Protein AF-0000000084901439 (afdb_homodimer)

Structure (mmCIF, N/CA/C/O backbone):
data_AF-0000000084901439-model_v1
#
loop_
_entity.id
_entity.type
_entity.pdbx_description
1 polymer 'BTB domain-containing protein'
#
loop_
_atom_site.group_PDB
_atom_site.id
_atom_site.type_symbol
_atom_site.label_atom_id
_atom_site.label_alt_id
_atom_site.label_comp_id
_atom_site.label_asym_id
_atom_site.label_entity_id
_atom_site.label_seq_id
_atom_site.pdbx_PDB_ins_code
_atom_site.Cartn_x
_atom_site.Cartn_y
_atom_site.Cartn_z
_atom_site.occupancy
_atom_site.B_iso_or_equiv
_atom_site.auth_seq_id
_atom_site.auth_comp_id
_atom_site.auth_asym_id
_atom_site.auth_atom_id
_atom_site.pdbx_PDB_model_num
ATOM 1 N N . MET A 1 1 ? -16.812 8.625 31.25 1 23.11 1 MET A N 1
ATOM 2 C CA . MET A 1 1 ? -17.344 9.562 30.266 1 23.11 1 MET A CA 1
ATOM 3 C C . MET A 1 1 ? -16.359 9.781 29.125 1 23.11 1 MET A C 1
ATOM 5 O O . MET A 1 1 ? -15.195 10.117 29.375 1 23.11 1 MET A O 1
ATOM 9 N N . ALA A 1 2 ? -16.328 9.102 28.078 1 37.38 2 ALA A N 1
ATOM 10 C CA . ALA A 1 2 ? -15.391 9.297 26.969 1 37.38 2 ALA A CA 1
ATOM 11 C C . ALA A 1 2 ? -15.227 10.781 26.641 1 37.38 2 ALA A C 1
ATOM 13 O O . ALA A 1 2 ? -16.172 11.43 26.188 1 37.38 2 ALA A O 1
ATOM 14 N N . ALA A 1 3 ? -14.617 11.469 27.344 1 33.91 3 ALA A N 1
ATOM 15 C CA . ALA A 1 3 ? -14.555 12.922 27.156 1 33.91 3 ALA A CA 1
ATOM 16 C C . ALA A 1 3 ? -14.297 13.281 25.703 1 33.91 3 ALA A C 1
ATOM 18 O O . ALA A 1 3 ? -13.227 12.977 25.156 1 33.91 3 ALA A O 1
ATOM 19 N N . ASN A 1 4 ? -15.109 13.227 24.688 1 41.84 4 ASN A N 1
ATOM 20 C CA . ASN A 1 4 ? -15.211 13.844 23.375 1 41.84 4 ASN A CA 1
ATOM 21 C C . ASN A 1 4 ? -14.547 15.219 23.344 1 41.84 4 ASN A C 1
ATOM 23 O O . ASN A 1 4 ? -15.133 16.203 23.781 1 41.84 4 ASN A O 1
ATOM 27 N N . ASN A 1 5 ? -13.438 15.438 23.797 1 46.38 5 ASN A N 1
ATOM 28 C CA . ASN A 1 5 ? -12.844 16.766 23.922 1 46.38 5 ASN A CA 1
ATOM 29 C C . ASN A 1 5 ? -13.125 17.609 22.688 1 46.38 5 ASN A C 1
ATOM 31 O O . ASN A 1 5 ? -12.828 17.203 21.562 1 46.38 5 ASN A O 1
ATOM 35 N N . LEU A 1 6 ? -14.188 18.391 22.641 1 56.47 6 LEU A N 1
ATOM 36 C CA . LEU A 1 6 ? -14.836 19.312 21.719 1 56.47 6 LEU A CA 1
ATOM 37 C C . LEU A 1 6 ? -13.805 19.953 20.797 1 56.47 6 LEU A C 1
ATOM 39 O O . LEU A 1 6 ? -14.156 20.453 19.719 1 56.47 6 LEU A O 1
ATOM 43 N N . ASN A 1 7 ? -12.555 19.766 21.047 1 80.75 7 ASN A N 1
ATOM 44 C CA . ASN A 1 7 ? -11.617 20.562 20.297 1 80.75 7 ASN A CA 1
ATOM 45 C C . ASN A 1 7 ? -10.766 19.719 19.359 1 80.75 7 ASN A C 1
ATOM 47 O O . ASN A 1 7 ? -9.664 20.109 18.969 1 80.75 7 ASN A O 1
ATOM 51 N N . GLU A 1 8 ? -11.336 18.422 19.203 1 91.31 8 GLU A N 1
ATOM 52 C CA . GLU A 1 8 ? -10.641 17.547 18.266 1 91.31 8 GLU A CA 1
ATOM 53 C C . GLU A 1 8 ? -11.625 16.859 17.312 1 91.31 8 GLU A C 1
ATOM 55 O O . GLU A 1 8 ? -12.734 16.5 17.719 1 91.31 8 GLU A O 1
ATOM 60 N N . LYS A 1 9 ? -11.328 16.766 16.031 1 94.62 9 LYS A N 1
ATOM 61 C CA . LYS A 1 9 ? -12.156 16.141 15.016 1 94.62 9 LYS A CA 1
ATOM 62 C C . LYS A 1 9 ? -11.336 15.211 14.133 1 94.62 9 LYS A C 1
ATOM 64 O O . LYS A 1 9 ? -10.227 15.547 13.727 1 94.62 9 LYS A O 1
ATOM 69 N N . GLU A 1 10 ? -11.906 14 13.883 1 95.44 10 GLU A N 1
ATOM 70 C CA . GLU A 1 10 ? -11.273 13.055 12.977 1 95.44 10 GLU A CA 1
ATOM 71 C C . GLU A 1 10 ? -11.836 13.18 11.562 1 95.44 10 GLU A C 1
ATOM 73 O O . GLU A 1 10 ? -13.055 13.25 11.383 1 95.44 10 GLU A O 1
ATOM 78 N N . TYR A 1 11 ? -10.945 13.273 10.641 1 95.19 11 TYR A N 1
ATOM 79 C CA . TYR A 1 11 ? -11.305 13.297 9.227 1 95.19 11 TYR A CA 1
ATOM 80 C C . TYR A 1 11 ? -10.828 12.039 8.516 1 95.19 11 TYR A C 1
ATOM 82 O O . TYR A 1 11 ? -9.812 11.445 8.906 1 95.19 11 TYR A O 1
ATOM 90 N N . ARG A 1 12 ? -11.633 11.672 7.504 1 94.06 12 ARG A N 1
ATOM 91 C CA . ARG A 1 12 ? -11.289 10.469 6.75 1 94.06 12 ARG A CA 1
ATOM 92 C C . ARG A 1 12 ? -11.414 10.703 5.25 1 94.06 12 ARG A C 1
ATOM 94 O O . ARG A 1 12 ? -12.328 11.406 4.801 1 94.06 12 ARG A O 1
ATOM 101 N N . SER A 1 13 ? -10.492 10.148 4.562 1 92.88 13 SER A N 1
ATOM 102 C CA . SER A 1 13 ? -10.602 10.062 3.111 1 92.88 13 SER A CA 1
ATOM 103 C C . SER A 1 13 ? -10.742 8.617 2.654 1 92.88 13 SER A C 1
ATOM 105 O O . SER A 1 13 ? -10.797 7.699 3.48 1 92.88 13 SER A O 1
ATOM 107 N N . ASP A 1 14 ? -11.008 8.43 1.358 1 88.75 14 ASP A N 1
ATOM 108 C CA . ASP A 1 14 ? -11.172 7.082 0.816 1 88.75 14 ASP A CA 1
ATOM 109 C C . ASP A 1 14 ? -10.086 6.766 -0.207 1 88.75 14 ASP A C 1
ATOM 111 O O . ASP A 1 14 ? -10.336 6.047 -1.177 1 88.75 14 ASP A O 1
ATOM 115 N N . HIS A 1 15 ? -8.938 7.254 0.06 1 90.44 15 HIS A N 1
ATOM 116 C CA . HIS A 1 15 ? -7.906 7.133 -0.967 1 90.44 15 HIS A CA 1
ATOM 117 C C . HIS A 1 15 ? -7.191 5.785 -0.879 1 90.44 15 HIS A C 1
ATOM 119 O O . HIS A 1 15 ? -6.316 5.488 -1.695 1 90.44 15 HIS A O 1
ATOM 125 N N . GLU A 1 16 ? -7.488 4.867 0.009 1 87.88 16 GLU A N 1
ATOM 126 C CA . GLU A 1 16 ? -6.746 3.637 0.261 1 87.88 16 GLU A CA 1
ATOM 127 C C . GLU A 1 16 ? -6.684 2.764 -0.989 1 87.88 16 GLU A C 1
ATOM 129 O O . GLU A 1 16 ? -5.613 2.277 -1.361 1 87.88 16 GLU A O 1
ATOM 134 N N . VAL A 1 17 ? -7.855 2.572 -1.545 1 84.94 17 VAL A N 1
ATOM 135 C CA . VAL A 1 17 ? -7.91 1.718 -2.727 1 84.94 17 VAL A CA 1
ATOM 136 C C . VAL A 1 17 ? -7.148 2.373 -3.875 1 84.94 17 VAL A C 1
ATOM 138 O O . VAL A 1 17 ? -6.344 1.724 -4.547 1 84.94 17 VAL A O 1
ATOM 141 N N . GLY A 1 18 ? -7.379 3.637 -4.023 1 92.38 18 GLY A N 1
ATOM 142 C CA . GLY A 1 18 ? -6.664 4.371 -5.055 1 92.38 18 GLY A CA 1
ATOM 143 C C . GLY A 1 18 ? -5.16 4.379 -4.844 1 92.38 18 GLY A C 1
ATOM 144 O O . GLY A 1 18 ? -4.395 4.328 -5.809 1 92.38 18 GLY A O 1
ATOM 145 N N . LEU A 1 19 ? -4.812 4.371 -3.607 1 95.44 19 LEU A N 1
ATOM 146 C CA . LEU A 1 19 ? -3.387 4.387 -3.291 1 95.44 19 LEU A CA 1
ATOM 147 C C . LEU A 1 19 ? -2.721 3.084 -3.725 1 95.44 19 LEU A C 1
ATOM 149 O O . LEU A 1 19 ? -1.649 3.104 -4.332 1 95.44 19 LEU A O 1
ATOM 153 N N . LEU A 1 20 ? -3.307 1.983 -3.479 1 94.75 20 LEU A N 1
ATOM 154 C CA . LEU A 1 20 ? -2.732 0.693 -3.842 1 94.75 20 LEU A CA 1
ATOM 155 C C . LEU A 1 20 ? -2.646 0.545 -5.359 1 94.75 20 LEU A C 1
ATOM 157 O O . LEU A 1 20 ? -1.695 -0.046 -5.875 1 94.75 20 LEU A O 1
ATOM 161 N N . ASP A 1 21 ? -3.654 1.062 -6.031 1 95.88 21 ASP A N 1
ATOM 162 C CA . ASP A 1 21 ? -3.611 1.081 -7.488 1 95.88 21 ASP A CA 1
ATOM 163 C C . ASP A 1 21 ? -2.4 1.867 -7.992 1 95.88 21 ASP A C 1
ATOM 165 O O . ASP A 1 21 ? -1.741 1.456 -8.945 1 95.88 21 ASP A O 1
ATOM 169 N N . ASN A 1 22 ? -2.238 2.938 -7.352 1 97.31 22 ASN A N 1
ATOM 170 C CA . ASN A 1 22 ? -1.099 3.76 -7.738 1 97.31 22 ASN A CA 1
ATOM 171 C C . ASN A 1 22 ? 0.225 3.059 -7.449 1 97.31 22 ASN A C 1
ATOM 173 O O . ASN A 1 22 ? 1.184 3.191 -8.211 1 97.31 22 ASN A O 1
ATOM 177 N N . VAL A 1 23 ? 0.29 2.334 -6.371 1 98 23 VAL A N 1
ATOM 178 C CA . VAL A 1 23 ? 1.499 1.577 -6.066 1 98 23 VAL A CA 1
ATOM 179 C C . VAL A 1 23 ? 1.728 0.515 -7.141 1 98 23 VAL A C 1
ATOM 181 O O . VAL A 1 23 ? 2.863 0.286 -7.562 1 98 23 VAL A O 1
ATOM 184 N N . ASN A 1 24 ? 0.688 -0.098 -7.535 1 97.88 24 ASN A N 1
ATOM 185 C CA . ASN A 1 24 ? 0.807 -1.077 -8.609 1 97.88 24 ASN A CA 1
ATOM 186 C C . ASN A 1 24 ? 1.312 -0.435 -9.898 1 97.88 24 ASN A C 1
ATOM 188 O O . ASN A 1 24 ? 2.084 -1.045 -10.641 1 97.88 24 ASN A O 1
ATOM 192 N N . SER A 1 25 ? 0.8 0.736 -10.18 1 97.94 25 SER A N 1
ATOM 193 C CA . SER A 1 25 ? 1.282 1.455 -11.352 1 97.94 25 SER A CA 1
ATOM 194 C C . SER A 1 25 ? 2.785 1.706 -11.273 1 97.94 25 SER A C 1
ATOM 196 O O . SER A 1 25 ? 3.498 1.567 -12.266 1 97.94 25 SER A O 1
ATOM 198 N N . LEU A 1 26 ? 3.217 2.068 -10.102 1 97.94 26 LEU A N 1
ATOM 199 C CA . LEU A 1 26 ? 4.652 2.24 -9.898 1 97.94 26 LEU A CA 1
ATOM 200 C C . LEU A 1 26 ? 5.398 0.941 -10.172 1 97.94 26 LEU A C 1
ATOM 202 O O . LEU A 1 26 ? 6.453 0.951 -10.82 1 97.94 26 LEU A O 1
ATOM 206 N N . ARG A 1 27 ? 4.867 -0.163 -9.703 1 97.94 27 ARG A N 1
ATOM 207 C CA . ARG A 1 27 ? 5.488 -1.465 -9.922 1 97.94 27 ARG A CA 1
ATOM 208 C C . ARG A 1 27 ? 5.602 -1.773 -11.414 1 97.94 27 ARG A C 1
ATOM 210 O O . ARG A 1 27 ? 6.656 -2.209 -11.883 1 97.94 27 ARG A O 1
ATOM 217 N N . GLU A 1 28 ? 4.523 -1.551 -12.102 1 97.25 28 GLU A N 1
ATOM 218 C CA . GLU A 1 28 ? 4.477 -1.842 -13.531 1 97.25 28 GLU A CA 1
ATOM 219 C C . GLU A 1 28 ? 5.492 -1.001 -14.297 1 97.25 28 GLU A C 1
ATOM 221 O O . GLU A 1 28 ? 6.02 -1.438 -15.32 1 97.25 28 GLU A O 1
ATOM 226 N N . GLU A 1 29 ? 5.75 0.168 -13.797 1 96.44 29 GLU A N 1
ATOM 227 C CA . GLU A 1 29 ? 6.73 1.057 -14.414 1 96.44 29 GLU A CA 1
ATOM 228 C C . GLU A 1 29 ? 8.117 0.849 -13.812 1 96.44 29 GLU A C 1
ATOM 230 O O . GLU A 1 29 ? 9.062 1.562 -14.156 1 96.44 29 GLU A O 1
ATOM 235 N N . ARG A 1 30 ? 8.266 -0.132 -12.906 1 96.12 30 ARG A N 1
ATOM 236 C CA . ARG A 1 30 ? 9.508 -0.483 -12.227 1 96.12 30 ARG A CA 1
ATOM 237 C C . ARG A 1 30 ? 10.07 0.714 -11.469 1 96.12 30 ARG A C 1
ATOM 239 O O . ARG A 1 30 ? 11.289 0.917 -11.445 1 96.12 30 ARG A O 1
ATOM 246 N N . ILE A 1 31 ? 9.172 1.559 -10.969 1 95.69 31 ILE A N 1
ATOM 247 C CA . ILE A 1 31 ? 9.57 2.738 -10.211 1 95.69 31 ILE A CA 1
ATOM 248 C C . ILE A 1 31 ? 9.648 2.395 -8.727 1 95.69 31 ILE A C 1
ATOM 250 O O . ILE A 1 31 ? 8.703 1.848 -8.156 1 95.69 31 ILE A O 1
ATOM 254 N N . LEU A 1 32 ? 10.797 2.617 -8.094 1 94.5 32 LEU A N 1
ATOM 255 C CA . LEU A 1 32 ? 11.07 2.463 -6.668 1 94.5 32 LEU A CA 1
ATOM 256 C C . LEU A 1 32 ? 10.969 1.001 -6.246 1 94.5 32 LEU A C 1
ATOM 258 O O . LEU A 1 32 ? 10.719 0.704 -5.078 1 94.5 32 LEU A O 1
ATOM 262 N N . CYS A 1 33 ? 10.969 0.111 -7.172 1 95.81 33 CYS A N 1
ATOM 263 C CA . CYS A 1 33 ? 11.039 -1.307 -6.836 1 95.81 33 CYS A CA 1
ATOM 264 C C . CYS A 1 33 ? 12.375 -1.646 -6.184 1 95.81 33 CYS A C 1
ATOM 266 O O . CYS A 1 33 ? 13.422 -1.161 -6.613 1 95.81 33 CYS A O 1
ATOM 268 N N . ASP A 1 34 ? 12.328 -2.453 -5.152 1 93.69 34 ASP A N 1
ATOM 269 C CA . ASP A 1 34 ? 13.562 -2.723 -4.418 1 93.69 34 ASP A CA 1
ATOM 270 C C . ASP A 1 34 ? 13.836 -4.223 -4.34 1 93.69 34 ASP A C 1
ATOM 272 O O . ASP A 1 34 ? 14.664 -4.664 -3.539 1 93.69 34 ASP A O 1
ATOM 276 N N . VAL A 1 35 ? 13.133 -5.035 -5.102 1 94.31 35 VAL A N 1
ATOM 277 C CA . VAL A 1 35 ? 13.43 -6.457 -5.246 1 94.31 35 VAL A CA 1
ATOM 278 C C . VAL A 1 35 ? 13.148 -6.902 -6.68 1 94.31 35 VAL A C 1
ATOM 280 O O . VAL A 1 35 ? 12.18 -6.445 -7.297 1 94.31 35 VAL A O 1
ATOM 283 N N . THR A 1 36 ? 13.969 -7.68 -7.16 1 95.94 36 THR A N 1
ATOM 284 C CA . THR A 1 36 ? 13.805 -8.32 -8.461 1 95.94 36 THR A CA 1
ATOM 285 C C . THR A 1 36 ? 13.883 -9.836 -8.336 1 95.94 36 THR A C 1
ATOM 287 O O . THR A 1 36 ? 14.836 -10.367 -7.762 1 95.94 36 THR A O 1
ATOM 290 N N . PHE A 1 37 ? 12.898 -10.484 -8.844 1 95.88 37 PHE A N 1
ATOM 291 C CA . PHE A 1 37 ? 12.859 -11.945 -8.859 1 95.88 37 PHE A CA 1
ATOM 292 C C . PHE A 1 37 ? 13.297 -12.477 -10.219 1 95.88 37 PHE A C 1
ATOM 294 O O . PHE A 1 37 ? 12.766 -12.07 -11.258 1 95.88 37 PHE A O 1
ATOM 301 N N . ASN A 1 38 ? 14.242 -13.312 -10.172 1 95.62 38 ASN A N 1
ATOM 302 C CA . ASN A 1 38 ? 14.68 -14 -11.383 1 95.62 38 ASN A CA 1
ATOM 303 C C . ASN A 1 38 ? 13.984 -15.352 -11.547 1 95.62 38 ASN A C 1
ATOM 305 O O . ASN A 1 38 ? 14.367 -16.328 -10.906 1 95.62 38 ASN A O 1
ATOM 309 N N . ALA A 1 39 ? 12.969 -15.367 -12.305 1 95.94 39 ALA A N 1
ATOM 310 C CA . ALA A 1 39 ? 12.195 -16.578 -12.578 1 95.94 39 ALA A CA 1
ATOM 311 C C . ALA A 1 3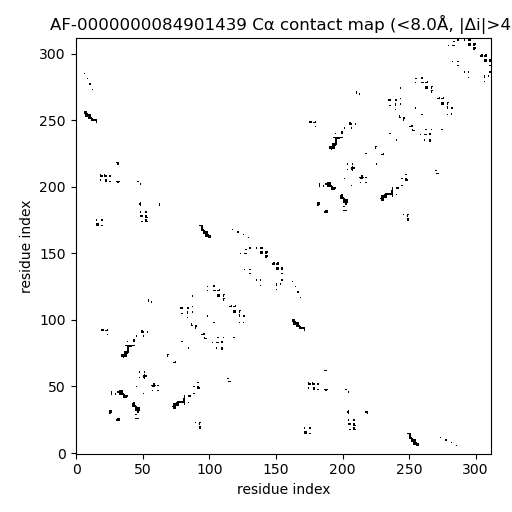9 ? 12.531 -17.141 -13.953 1 95.94 39 ALA A C 1
ATOM 313 O O . ALA A 1 39 ? 13.375 -16.594 -14.672 1 95.94 39 ALA A O 1
ATOM 314 N N . GLU A 1 40 ? 11.984 -18.281 -14.242 1 95.81 40 GLU A N 1
ATOM 315 C CA . GLU A 1 40 ? 12.227 -18.891 -15.539 1 95.81 40 GLU A CA 1
ATOM 316 C C . GLU A 1 40 ? 11.672 -18.031 -16.672 1 95.81 40 GLU A C 1
ATOM 318 O O . GLU A 1 40 ? 10.484 -17.719 -16.688 1 95.81 40 GLU A O 1
ATOM 323 N N . GLY A 1 41 ? 12.555 -17.609 -17.531 1 96 41 GLY A N 1
ATOM 324 C CA . GLY A 1 41 ? 12.125 -16.906 -18.719 1 96 41 GLY A CA 1
ATOM 325 C C . GLY A 1 41 ? 12.008 -15.414 -18.531 1 96 41 GLY A C 1
ATOM 326 O O . GLY A 1 41 ? 11.578 -14.695 -19.422 1 96 41 GLY A O 1
ATOM 327 N N . GLY A 1 42 ? 12.336 -14.906 -17.344 1 96.38 42 GLY A N 1
ATOM 328 C CA . GLY A 1 42 ? 12.25 -13.461 -17.188 1 96.38 42 GLY A CA 1
ATOM 329 C C . GLY A 1 42 ? 12.391 -13.008 -15.75 1 96.38 42 GLY A C 1
ATOM 330 O O . GLY A 1 42 ? 12.641 -13.828 -14.859 1 96.38 42 GLY A O 1
ATOM 331 N N . GLU A 1 43 ? 12.227 -11.719 -15.602 1 96.44 43 GLU A N 1
ATOM 332 C CA . GLU A 1 43 ? 12.344 -11.109 -14.273 1 96.44 43 GLU A CA 1
ATOM 333 C C . GLU A 1 43 ? 11.055 -10.391 -13.891 1 96.44 43 GLU A C 1
ATOM 335 O O . GLU A 1 43 ? 10.32 -9.898 -14.758 1 96.44 43 GLU A O 1
ATOM 340 N N . VAL A 1 44 ? 10.766 -10.352 -12.57 1 97.19 44 VAL A N 1
ATOM 341 C CA . VAL A 1 44 ? 9.633 -9.625 -12.023 1 97.19 44 VAL A CA 1
ATOM 342 C C . VAL A 1 44 ? 10.094 -8.727 -10.875 1 97.19 44 VAL A C 1
ATOM 344 O O . VAL A 1 44 ? 10.758 -9.18 -9.945 1 97.19 44 VAL A O 1
ATOM 347 N N . SER A 1 45 ? 9.773 -7.441 -10.992 1 97.06 45 SER A N 1
ATOM 348 C CA . SER A 1 45 ? 10.133 -6.48 -9.953 1 97.06 45 SER A CA 1
ATOM 349 C C . SER A 1 45 ? 8.945 -6.164 -9.055 1 97.06 45 SER A C 1
ATOM 351 O O . SER A 1 45 ? 7.793 -6.254 -9.492 1 97.06 45 SER A O 1
ATOM 353 N N . ALA A 1 46 ? 9.219 -5.863 -7.832 1 97.75 46 ALA A N 1
ATOM 354 C CA . ALA A 1 46 ? 8.156 -5.539 -6.879 1 97.75 46 ALA A CA 1
ATOM 355 C C . ALA A 1 46 ? 8.703 -4.703 -5.723 1 97.75 46 ALA A C 1
ATOM 357 O O . ALA A 1 46 ? 9.891 -4.379 -5.688 1 97.75 46 ALA A O 1
ATOM 358 N N . HIS A 1 47 ? 7.875 -4.27 -4.898 1 97.25 47 HIS A N 1
ATOM 359 C CA . HIS A 1 47 ? 8.234 -3.588 -3.658 1 97.25 47 HIS A CA 1
ATOM 360 C C . HIS A 1 47 ? 8.242 -4.555 -2.479 1 97.25 47 HIS A C 1
ATOM 362 O O . HIS A 1 47 ? 7.223 -5.191 -2.189 1 97.25 47 HIS A O 1
ATOM 368 N N . ARG A 1 48 ? 9.32 -4.629 -1.755 1 96.88 48 ARG A N 1
ATOM 369 C CA . ARG A 1 48 ? 9.445 -5.551 -0.629 1 96.88 48 ARG A CA 1
ATOM 370 C C . ARG A 1 48 ? 8.383 -5.27 0.427 1 96.88 48 ARG A C 1
ATOM 372 O O . ARG A 1 48 ? 7.805 -6.199 0.996 1 96.88 48 ARG A O 1
ATOM 379 N N . SER A 1 49 ? 8.125 -3.977 0.698 1 97.06 49 SER A N 1
ATOM 380 C CA . SER A 1 49 ? 7.195 -3.584 1.75 1 97.06 49 SER A CA 1
ATOM 381 C C . SER A 1 49 ? 5.793 -4.117 1.476 1 97.06 49 SER A C 1
ATOM 383 O O . SER A 1 49 ? 5.113 -4.59 2.389 1 97.06 49 SER A O 1
ATOM 385 N N . ILE A 1 50 ? 5.332 -4.062 0.205 1 98 50 ILE A N 1
ATOM 386 C CA . ILE A 1 50 ? 4 -4.523 -0.173 1 98 50 ILE A CA 1
ATOM 387 C C . ILE A 1 50 ? 3.922 -6.043 -0.041 1 98 50 ILE A C 1
ATOM 389 O O . ILE A 1 50 ? 2.973 -6.57 0.54 1 98 50 ILE A O 1
ATOM 393 N N . LEU A 1 51 ? 4.973 -6.754 -0.554 1 97.44 51 LEU A N 1
ATOM 394 C CA . LEU A 1 51 ? 4.996 -8.211 -0.478 1 97.44 51 LEU A CA 1
ATOM 395 C C . LEU A 1 51 ? 5.031 -8.68 0.973 1 97.44 51 LEU A C 1
ATOM 397 O O . LEU A 1 51 ? 4.281 -9.578 1.359 1 97.44 51 LEU A O 1
ATOM 401 N N . ALA A 1 52 ? 5.848 -8.039 1.781 1 96.88 52 ALA A N 1
ATOM 402 C CA . ALA A 1 52 ? 6 -8.406 3.188 1 96.88 52 ALA A CA 1
ATOM 403 C C . ALA A 1 52 ? 4.727 -8.109 3.973 1 96.88 52 ALA A C 1
ATOM 405 O O . ALA A 1 52 ? 4.391 -8.836 4.914 1 96.88 52 ALA A O 1
ATOM 406 N N . ALA A 1 53 ? 4.043 -7.07 3.615 1 97.56 53 ALA A N 1
ATOM 407 C CA . ALA A 1 53 ? 2.807 -6.695 4.301 1 97.56 53 ALA A CA 1
ATOM 408 C C . ALA A 1 53 ? 1.702 -7.715 4.031 1 97.56 53 ALA A C 1
ATOM 410 O O . ALA A 1 53 ? 0.824 -7.926 4.871 1 97.56 53 ALA A O 1
ATOM 411 N N . PHE A 1 54 ? 1.708 -8.289 2.871 1 96.81 54 PHE A N 1
ATOM 412 C CA . PHE A 1 54 ? 0.66 -9.227 2.484 1 96.81 54 PHE A CA 1
ATOM 413 C C . PHE A 1 54 ? 1.013 -10.648 2.918 1 96.81 54 PHE A C 1
ATOM 415 O O . PHE A 1 54 ? 0.158 -11.375 3.42 1 96.81 54 PHE A O 1
ATOM 422 N N . SER A 1 55 ? 2.309 -11.023 2.781 1 95.69 55 SER A N 1
ATOM 423 C CA . SER A 1 55 ? 2.721 -12.422 2.877 1 95.69 55 SER A CA 1
ATOM 424 C C . SER A 1 55 ? 3.744 -12.617 3.99 1 95.69 55 SER A C 1
ATOM 426 O O . SER A 1 55 ? 4.828 -12.031 3.955 1 95.69 55 SER A O 1
ATOM 428 N N . GLU A 1 56 ? 3.447 -13.523 4.93 1 94 56 GLU A N 1
ATOM 429 C CA . GLU A 1 56 ? 4.402 -13.875 5.98 1 94 56 GLU A CA 1
ATOM 430 C C . GLU A 1 56 ? 5.668 -14.484 5.391 1 94 56 GLU A C 1
ATOM 432 O O . GLU A 1 56 ? 6.766 -14.289 5.918 1 94 56 GLU A O 1
ATOM 437 N N . TYR A 1 57 ? 5.461 -15.203 4.32 1 93.75 57 TYR A N 1
ATOM 438 C CA . TYR A 1 57 ? 6.59 -15.805 3.613 1 93.75 57 TYR A CA 1
ATOM 439 C C . TYR A 1 57 ? 7.57 -14.734 3.154 1 93.75 57 TYR A C 1
ATOM 441 O O . TYR A 1 57 ? 8.766 -14.82 3.439 1 93.75 57 TYR A O 1
ATOM 449 N N . TYR A 1 58 ? 7.07 -13.719 2.488 1 94.69 58 TYR A N 1
ATOM 450 C CA . TYR A 1 58 ? 7.926 -12.648 1.99 1 94.69 58 TYR A CA 1
ATOM 451 C C . TYR A 1 58 ? 8.43 -11.781 3.135 1 94.69 58 TYR A C 1
ATOM 453 O O . TYR A 1 58 ? 9.547 -11.266 3.084 1 94.69 58 TYR A O 1
ATOM 461 N N . ARG A 1 59 ? 7.586 -11.633 4.164 1 94.62 59 ARG A N 1
ATOM 462 C CA . ARG A 1 59 ? 8.039 -10.875 5.32 1 94.62 59 ARG A CA 1
ATOM 463 C C . ARG A 1 59 ? 9.289 -11.5 5.934 1 94.62 59 ARG A C 1
ATOM 465 O O . ARG A 1 59 ? 10.273 -10.812 6.207 1 94.62 59 ARG A O 1
ATOM 472 N N . ALA A 1 60 ? 9.266 -12.766 6.148 1 93 60 ALA A N 1
ATOM 473 C CA . ALA A 1 60 ? 10.406 -13.5 6.688 1 93 60 ALA A CA 1
ATOM 474 C C . ALA A 1 60 ? 11.609 -13.398 5.754 1 93 60 ALA A C 1
ATOM 476 O O . ALA A 1 60 ? 12.742 -13.188 6.203 1 93 60 ALA A O 1
ATOM 477 N N . MET A 1 61 ? 11.375 -13.5 4.496 1 90.81 61 MET A N 1
ATOM 478 C CA . MET A 1 61 ? 12.438 -13.469 3.496 1 90.81 61 MET A CA 1
ATOM 479 C C . MET A 1 61 ? 13.195 -12.141 3.553 1 90.81 61 MET A C 1
ATOM 481 O O . MET A 1 61 ? 14.422 -12.117 3.459 1 90.81 61 MET A O 1
ATOM 485 N N . PHE A 1 62 ? 12.461 -11.07 3.732 1 92.44 62 PHE A N 1
ATOM 486 C CA . PHE A 1 62 ? 13.07 -9.758 3.576 1 92.44 62 PHE A CA 1
ATOM 487 C C . PHE A 1 62 ? 13.531 -9.211 4.922 1 92.44 62 PHE A C 1
ATOM 489 O O . PHE A 1 62 ? 14.273 -8.234 4.98 1 92.44 62 PHE A O 1
ATOM 496 N N . THR A 1 63 ? 13.07 -9.711 5.98 1 90.25 63 THR A N 1
ATOM 497 C CA . THR A 1 63 ? 13.453 -9.195 7.289 1 90.25 63 THR A CA 1
ATOM 498 C C . THR A 1 63 ? 14.484 -10.109 7.949 1 90.25 63 THR A C 1
ATOM 500 O O . THR A 1 63 ? 15.094 -9.742 8.953 1 90.25 63 THR A O 1
ATOM 503 N N . SER A 1 64 ? 14.453 -11.312 7.645 1 80.19 64 SER A N 1
ATOM 504 C CA . SER A 1 64 ? 15.438 -12.242 8.195 1 80.19 64 SER A CA 1
ATOM 505 C C . SER A 1 64 ? 16.844 -11.875 7.766 1 80.19 64 SER A C 1
ATOM 507 O O . SER A 1 64 ? 17.047 -11.242 6.727 1 80.19 64 SER A O 1
ATOM 509 N N . LYS A 1 65 ? 17.797 -11.508 8.695 1 59.62 65 LYS A N 1
ATOM 510 C CA . LYS A 1 65 ? 19.219 -11.164 8.555 1 59.62 65 LYS A CA 1
ATOM 511 C C . LYS A 1 65 ? 19.828 -11.867 7.348 1 59.62 65 LYS A C 1
ATOM 513 O O . LYS A 1 65 ? 21.062 -11.938 7.223 1 59.62 65 LYS A O 1
ATOM 518 N N . CYS A 1 66 ? 19.312 -12.633 6.676 1 46.94 66 CYS A N 1
ATOM 519 C CA . CYS A 1 66 ? 20.203 -13.18 5.66 1 46.94 66 CYS A CA 1
ATOM 520 C C . CYS A 1 66 ? 20.672 -12.094 4.707 1 46.94 66 CYS A C 1
ATOM 522 O O . CYS A 1 66 ? 19.906 -11.617 3.867 1 46.94 66 CYS A O 1
ATOM 524 N N . LYS A 1 67 ? 21.531 -11.141 5.168 1 45.94 67 LYS A N 1
ATOM 525 C CA . LYS A 1 67 ? 22.391 -10.273 4.359 1 45.94 67 LYS A CA 1
ATOM 526 C C . LYS A 1 67 ? 22.688 -10.906 3.006 1 45.94 67 LYS A C 1
ATOM 528 O O . LYS A 1 67 ? 23.156 -10.234 2.084 1 45.94 67 LYS A O 1
ATOM 533 N N . GLU A 1 68 ? 22.734 -12.203 3.076 1 41.5 68 GLU A N 1
ATOM 534 C CA . GLU A 1 68 ? 23.375 -12.922 1.972 1 41.5 68 GLU A CA 1
ATOM 535 C C . GLU A 1 68 ? 22.5 -12.891 0.721 1 41.5 68 GLU A C 1
ATOM 537 O O . GLU A 1 68 ? 23 -13.016 -0.397 1 41.5 68 GLU A O 1
ATOM 542 N N . GLY A 1 69 ? 21.219 -13.055 0.864 1 44.91 69 GLY A N 1
ATOM 543 C CA . GLY A 1 69 ? 20.469 -13.203 -0.375 1 44.91 69 GLY A CA 1
ATOM 544 C C . GLY A 1 69 ? 20.156 -11.883 -1.042 1 44.91 69 GLY A C 1
ATOM 545 O O 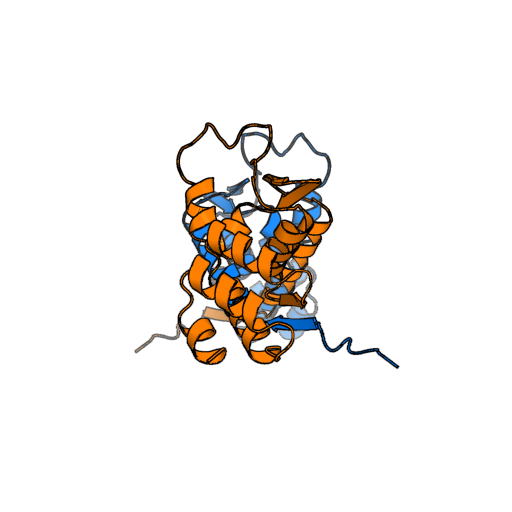. GLY A 1 69 ? 19.469 -11.844 -2.066 1 44.91 69 GLY A O 1
ATOM 546 N N . CYS A 1 70 ? 19.922 -10.82 -0.222 1 47.59 70 CYS A N 1
ATOM 547 C CA . CYS A 1 70 ? 19.688 -9.562 -0.92 1 47.59 70 CYS A CA 1
ATOM 548 C C . CYS A 1 70 ? 20.938 -9.125 -1.677 1 47.59 70 CYS A C 1
ATOM 550 O O . CYS A 1 70 ? 21.844 -8.508 -1.099 1 47.59 70 CYS A O 1
ATOM 552 N N . THR A 1 71 ? 21.422 -10.125 -2.291 1 49.28 71 THR A N 1
ATOM 553 C CA . THR A 1 71 ? 22.547 -9.695 -3.117 1 49.28 71 THR A CA 1
ATOM 554 C C . THR A 1 71 ? 22.094 -8.648 -4.137 1 49.28 71 THR A C 1
ATOM 556 O O . THR A 1 71 ? 20.906 -8.492 -4.383 1 49.28 71 THR A O 1
ATOM 559 N N . ASP A 1 72 ? 22.938 -7.809 -4.52 1 59.09 72 ASP A N 1
ATOM 560 C CA . ASP A 1 72 ? 22.844 -6.887 -5.645 1 59.09 72 ASP A CA 1
ATOM 561 C C . ASP A 1 72 ? 22.125 -7.539 -6.828 1 59.09 72 ASP A C 1
ATOM 563 O O . ASP A 1 72 ? 21.562 -6.848 -7.68 1 59.09 72 ASP A O 1
ATOM 567 N N . ASP A 1 73 ? 22.062 -8.969 -6.832 1 64.81 73 ASP A N 1
ATOM 568 C CA . ASP A 1 73 ? 21.688 -9.617 -8.086 1 64.81 73 ASP A CA 1
ATOM 569 C C . ASP A 1 73 ? 20.234 -10.07 -8.062 1 64.81 73 ASP A C 1
ATOM 571 O O . ASP A 1 73 ? 19.766 -10.742 -8.984 1 64.81 73 ASP A O 1
ATOM 575 N N . GLY A 1 74 ? 19.359 -9.719 -7.098 1 86.06 74 GLY A N 1
ATOM 576 C CA . GLY A 1 74 ? 17.969 -10.125 -7.121 1 86.06 74 GLY A CA 1
ATOM 577 C C . GLY A 1 74 ? 17.719 -11.469 -6.453 1 86.06 74 GLY A C 1
ATOM 578 O O . GLY A 1 74 ? 18.641 -12.062 -5.895 1 86.06 74 GLY A O 1
ATOM 579 N N . VAL A 1 75 ? 16.516 -12.016 -6.32 1 91.62 75 VAL A N 1
ATOM 580 C CA . VAL A 1 75 ? 16.094 -13.273 -5.707 1 91.62 75 VAL A CA 1
ATOM 581 C C . VAL A 1 75 ? 15.82 -14.312 -6.789 1 91.62 75 VAL A C 1
ATOM 583 O O . VAL A 1 75 ? 15.023 -14.078 -7.699 1 91.62 75 VAL A O 1
ATOM 586 N N . LYS A 1 76 ? 16.469 -15.406 -6.75 1 92.94 76 LYS A N 1
ATOM 587 C CA . LYS A 1 76 ? 16.234 -16.484 -7.711 1 92.94 76 LYS A CA 1
ATOM 588 C C . LYS A 1 76 ? 15.016 -17.312 -7.324 1 92.94 76 LYS A C 1
ATOM 590 O O . LYS A 1 76 ? 14.891 -17.734 -6.176 1 92.94 76 LYS A O 1
ATOM 595 N N . VAL A 1 77 ? 14.188 -17.484 -8.258 1 93.12 77 VAL A N 1
ATOM 596 C CA . VAL A 1 77 ? 13.008 -18.297 -8.062 1 93.12 77 VAL A CA 1
ATOM 597 C C . VAL A 1 77 ? 13.039 -19.484 -9.016 1 93.12 77 VAL A C 1
ATOM 599 O O . VAL A 1 77 ? 12.992 -19.312 -10.234 1 93.12 77 VAL A O 1
ATOM 602 N N . VAL A 1 78 ? 13.055 -20.641 -8.484 1 93.19 78 VAL A N 1
ATOM 603 C CA . VAL A 1 78 ? 13.164 -21.844 -9.289 1 93.19 78 VAL A CA 1
ATOM 604 C C . VAL A 1 78 ? 11.789 -22.516 -9.414 1 93.19 78 VAL A C 1
ATOM 606 O O . VAL A 1 78 ? 11.047 -22.594 -8.438 1 93.19 78 VAL A O 1
ATOM 609 N N . GLY A 1 79 ? 11.477 -23 -10.547 1 94.56 79 GLY A N 1
ATOM 610 C CA . GLY A 1 79 ? 10.266 -23.797 -10.734 1 94.56 79 GLY A CA 1
ATOM 611 C C . GLY A 1 79 ? 9.047 -22.953 -11.047 1 94.56 79 GLY A C 1
ATOM 612 O O . GLY A 1 79 ? 7.938 -23.484 -11.172 1 94.56 79 GLY A O 1
ATOM 613 N N . ILE A 1 80 ? 9.25 -21.703 -11.133 1 96.44 80 ILE A N 1
ATOM 614 C CA . ILE A 1 80 ? 8.148 -20.797 -11.445 1 96.44 80 ILE A CA 1
ATOM 615 C C . ILE A 1 80 ? 8.516 -19.922 -12.641 1 96.44 80 ILE A C 1
ATOM 617 O O . ILE A 1 80 ? 9.609 -19.359 -12.688 1 96.44 80 ILE A O 1
ATOM 621 N N . THR A 1 81 ? 7.641 -19.891 -13.625 1 97.25 81 THR A N 1
ATOM 622 C CA . THR A 1 81 ? 7.875 -19.016 -14.773 1 97.25 81 THR A CA 1
ATOM 623 C C . THR A 1 81 ? 7.59 -17.562 -14.406 1 97.25 81 THR A C 1
ATOM 625 O O . THR A 1 81 ? 6.824 -17.297 -13.477 1 97.25 81 THR A O 1
ATOM 628 N N . ALA A 1 82 ? 8.094 -16.641 -15.195 1 97.56 82 ALA A N 1
ATOM 629 C CA . ALA A 1 82 ? 7.871 -15.211 -14.969 1 97.56 82 ALA A CA 1
ATOM 630 C C . ALA A 1 82 ? 6.391 -14.867 -15.102 1 97.56 82 ALA A C 1
ATOM 632 O O . ALA A 1 82 ? 5.879 -14.016 -14.367 1 97.56 82 ALA A O 1
ATOM 633 N N . LEU A 1 83 ? 5.789 -15.5 -16.031 1 97.25 83 LEU A N 1
ATOM 634 C CA . LEU A 1 83 ? 4.367 -15.25 -16.25 1 97.25 83 LEU A CA 1
ATOM 635 C C . LEU A 1 83 ? 3.559 -15.586 -15 1 97.25 83 LEU A C 1
ATOM 637 O O . LEU A 1 83 ? 2.773 -14.766 -14.516 1 97.25 83 LEU A O 1
ATOM 641 N N . ILE A 1 84 ? 3.762 -16.734 -14.43 1 97.94 84 ILE A N 1
ATOM 642 C CA . ILE A 1 84 ? 3.016 -17.219 -13.266 1 97.94 84 ILE A CA 1
ATOM 643 C C . ILE A 1 84 ? 3.352 -16.359 -12.047 1 97.94 84 ILE A C 1
ATOM 645 O O . ILE A 1 84 ? 2.461 -15.992 -11.281 1 97.94 84 ILE A O 1
ATOM 649 N N . LEU A 1 85 ? 4.633 -16.062 -11.906 1 98.12 85 LEU A N 1
ATOM 650 C CA . LEU A 1 85 ? 5.059 -15.227 -10.797 1 98.12 85 LEU A CA 1
ATOM 651 C C . LEU A 1 85 ? 4.406 -13.852 -10.875 1 98.12 85 LEU A C 1
ATOM 653 O O . LEU A 1 85 ? 3.953 -13.32 -9.859 1 98.12 85 LEU A O 1
ATOM 657 N N . ASN A 1 86 ? 4.375 -13.344 -12.07 1 98 86 ASN A N 1
ATOM 658 C CA . ASN A 1 86 ? 3.75 -12.039 -12.266 1 98 86 ASN A CA 1
ATOM 659 C C . ASN A 1 86 ? 2.266 -12.07 -11.914 1 98 86 ASN A C 1
ATOM 661 O O . ASN A 1 86 ? 1.734 -11.102 -11.367 1 98 86 ASN A O 1
ATOM 665 N N . LEU A 1 87 ? 1.538 -13.117 -12.203 1 97.69 87 LEU A N 1
ATOM 666 C CA . LEU A 1 87 ? 0.129 -13.25 -11.844 1 97.69 87 LEU A CA 1
ATOM 667 C C . LEU A 1 87 ? -0.055 -13.219 -10.336 1 97.69 87 LEU A C 1
ATOM 669 O O . LEU A 1 87 ? -0.953 -12.547 -9.828 1 97.69 87 LEU A O 1
ATOM 673 N N . ILE A 1 88 ? 0.837 -13.898 -9.641 1 97.88 88 ILE A N 1
ATOM 674 C CA . ILE A 1 88 ? 0.757 -13.984 -8.188 1 97.88 88 ILE A CA 1
ATOM 675 C C . ILE A 1 88 ? 1.062 -12.625 -7.574 1 97.88 88 ILE A C 1
ATOM 677 O O . ILE A 1 88 ? 0.323 -12.141 -6.711 1 97.88 88 ILE A O 1
ATOM 681 N N . ILE A 1 89 ? 2.135 -11.992 -8.031 1 97.88 89 ILE A N 1
ATOM 682 C CA . ILE A 1 89 ? 2.547 -10.703 -7.5 1 97.88 89 ILE A CA 1
ATOM 683 C C . ILE A 1 89 ? 1.489 -9.648 -7.824 1 97.88 89 ILE A C 1
ATOM 685 O O . ILE A 1 89 ? 1.145 -8.82 -6.973 1 97.88 89 ILE A O 1
ATOM 689 N N . SER A 1 90 ? 0.953 -9.672 -9.039 1 97.62 90 SER A N 1
ATOM 690 C CA . SER A 1 90 ? -0.123 -8.766 -9.414 1 97.62 90 SER A CA 1
ATOM 691 C C . SER A 1 90 ? -1.338 -8.938 -8.508 1 97.62 90 SER A C 1
ATOM 693 O O . SER A 1 90 ? -1.979 -7.961 -8.125 1 97.62 90 SER A O 1
ATOM 695 N N . PHE A 1 91 ? -1.636 -10.133 -8.141 1 97.62 91 PHE A N 1
ATOM 696 C CA . PHE A 1 91 ? -2.736 -10.414 -7.227 1 97.62 91 PHE A CA 1
ATOM 697 C C . PHE A 1 91 ? -2.514 -9.719 -5.887 1 97.62 91 PHE A C 1
ATOM 699 O O . PHE A 1 91 ? -3.451 -9.172 -5.301 1 97.62 91 PHE A O 1
ATOM 706 N N . ILE A 1 92 ? -1.31 -9.773 -5.445 1 97.38 92 ILE A N 1
ATOM 707 C CA . ILE A 1 92 ? -0.987 -9.156 -4.16 1 97.38 92 ILE A CA 1
ATOM 708 C C . ILE A 1 92 ? -1.278 -7.66 -4.223 1 97.38 92 ILE A C 1
ATOM 710 O O . ILE A 1 92 ? -1.848 -7.094 -3.285 1 97.38 92 ILE A O 1
ATOM 714 N N . TYR A 1 93 ? -1.02 -7.027 -5.312 1 97.12 93 TYR A N 1
ATOM 715 C CA . TYR A 1 93 ? -1.164 -5.586 -5.473 1 97.12 93 TYR A CA 1
ATOM 716 C C . TYR A 1 93 ? -2.617 -5.211 -5.738 1 97.12 93 TYR A C 1
ATOM 718 O O . TYR A 1 93 ? -3.062 -4.125 -5.355 1 97.12 93 TYR A O 1
ATOM 726 N N . THR A 1 94 ? -3.416 -6.086 -6.414 1 96 94 THR A N 1
ATOM 727 C CA . THR A 1 94 ? -4.684 -5.641 -6.98 1 96 94 THR A CA 1
ATOM 728 C C . THR A 1 94 ? -5.852 -6.387 -6.34 1 96 94 THR A C 1
ATOM 730 O O . THR A 1 94 ? -7.008 -5.977 -6.484 1 96 94 THR A O 1
ATOM 733 N N . ALA A 1 95 ? -5.59 -7.531 -5.754 1 95.94 95 ALA A N 1
ATOM 734 C CA . ALA A 1 95 ? -6.602 -8.391 -5.141 1 95.94 95 ALA A CA 1
ATOM 735 C C . ALA A 1 95 ? -7.453 -9.078 -6.203 1 95.94 95 ALA A C 1
ATOM 737 O O . ALA A 1 95 ? -8.57 -9.516 -5.926 1 95.94 95 ALA A O 1
ATOM 738 N N . LYS A 1 96 ? -6.898 -9.109 -7.406 1 96.5 96 LYS A N 1
ATOM 739 C CA . LYS A 1 96 ? -7.586 -9.781 -8.508 1 96.5 96 LYS A CA 1
ATOM 740 C C . LYS A 1 96 ? -6.656 -10.773 -9.211 1 96.5 96 LYS A C 1
ATOM 742 O O . LYS A 1 96 ? -5.461 -10.508 -9.352 1 96.5 96 LYS A O 1
ATOM 747 N N . ILE A 1 97 ? -7.23 -11.875 -9.641 1 97.38 97 ILE A N 1
ATOM 748 C CA . ILE A 1 97 ? -6.438 -12.836 -10.398 1 97.38 97 ILE A CA 1
ATOM 749 C C . ILE A 1 97 ? -7.336 -13.594 -11.375 1 97.38 97 ILE A C 1
ATOM 751 O O . ILE A 1 97 ? -8.461 -13.953 -11.039 1 97.38 97 ILE A O 1
ATOM 755 N N . THR A 1 98 ? -6.852 -13.711 -12.57 1 97.06 98 THR A N 1
ATOM 756 C CA . THR A 1 98 ? -7.551 -14.484 -13.586 1 97.06 98 THR A CA 1
ATOM 757 C C . THR A 1 98 ? -6.934 -15.875 -13.727 1 97.06 98 THR A C 1
ATOM 759 O O . THR A 1 98 ? -5.723 -16 -13.93 1 97.06 98 THR A O 1
ATOM 762 N N . ILE A 1 99 ? -7.742 -16.875 -13.602 1 97.31 99 ILE A N 1
ATOM 763 C CA . ILE A 1 99 ? -7.297 -18.266 -13.688 1 97.31 99 ILE A CA 1
ATOM 764 C C . ILE A 1 99 ? -7.922 -18.922 -14.906 1 97.31 99 ILE A C 1
ATOM 766 O O . ILE A 1 99 ? -9.102 -18.719 -15.203 1 97.31 99 ILE A O 1
ATOM 770 N N . ASN A 1 100 ? -7.18 -19.656 -15.648 1 95.81 100 ASN A N 1
ATOM 771 C CA . ASN A 1 100 ? -7.68 -20.453 -16.766 1 95.81 100 ASN A CA 1
ATOM 772 C C . ASN A 1 100 ? -7.078 -21.859 -16.766 1 95.81 100 ASN A C 1
ATOM 774 O O . ASN A 1 100 ? -6.234 -22.172 -15.93 1 95.81 100 ASN A O 1
ATOM 778 N N . SER A 1 101 ? -7.488 -22.656 -17.734 1 93.44 101 SER A N 1
ATOM 779 C CA . SER A 1 101 ? -7.125 -24.078 -17.766 1 93.44 101 SER A CA 1
ATOM 780 C C . SER A 1 101 ? -5.641 -24.266 -18.047 1 93.44 101 SER A C 1
ATOM 782 O O . SER A 1 101 ? -5.043 -25.266 -17.656 1 93.44 101 SER A O 1
ATOM 784 N N . GLU A 1 102 ? -5.023 -23.312 -18.672 1 94.06 102 GLU A N 1
ATOM 785 C CA . GLU A 1 102 ? -3.623 -23.422 -19.062 1 94.06 102 GLU A CA 1
ATOM 786 C C . GLU A 1 102 ? -2.689 -23.062 -17.906 1 94.06 102 GLU A C 1
ATOM 788 O O . GLU A 1 102 ? -1.562 -23.547 -17.844 1 94.06 102 GLU A O 1
ATOM 793 N N . THR A 1 103 ? -3.238 -22.281 -16.953 1 96.38 103 THR A N 1
ATOM 794 C CA . THR A 1 103 ? -2.322 -21.734 -15.969 1 96.38 103 THR A CA 1
ATOM 795 C C . THR A 1 103 ? -2.65 -22.266 -14.578 1 96.38 103 THR A C 1
ATOM 797 O O . THR A 1 103 ? -1.846 -22.141 -13.648 1 96.38 103 THR A O 1
ATOM 800 N N . VAL A 1 104 ? -3.754 -22.938 -14.375 1 96.94 104 VAL A N 1
ATOM 801 C CA . VAL A 1 104 ? -4.293 -23.25 -13.055 1 96.94 104 VAL A CA 1
ATOM 802 C C . VAL A 1 104 ? -3.318 -24.156 -12.305 1 96.94 104 VAL A C 1
ATOM 804 O O . VAL A 1 104 ? -3.076 -23.953 -11.109 1 96.94 104 VAL A O 1
ATOM 807 N N . TYR A 1 105 ? -2.74 -25.109 -12.914 1 96.38 105 TYR A N 1
ATOM 808 C CA . TYR A 1 105 ? -1.869 -26.047 -12.219 1 96.38 105 TYR A CA 1
ATOM 809 C C . TYR A 1 105 ? -0.565 -25.375 -11.797 1 96.38 105 TYR A C 1
ATOM 811 O O . TYR A 1 105 ? -0.12 -25.531 -10.656 1 96.38 105 TYR A O 1
ATOM 819 N N . GLN A 1 106 ? 0.008 -24.641 -12.727 1 97.06 106 GLN A N 1
ATOM 820 C CA . GLN A 1 106 ? 1.233 -23.922 -12.406 1 97.06 106 GLN A CA 1
ATOM 821 C C . GLN A 1 106 ? 0.986 -22.859 -11.328 1 97.06 106 GLN A C 1
ATOM 823 O O . GLN A 1 106 ? 1.832 -22.656 -10.453 1 97.06 106 GLN A O 1
ATOM 828 N N . LEU A 1 107 ? -0.107 -22.234 -11.375 1 97.88 107 LEU A N 1
ATOM 829 C CA . LEU A 1 107 ? -0.479 -21.234 -10.391 1 97.88 107 LEU A CA 1
ATOM 830 C C . LEU A 1 107 ? -0.589 -21.859 -9 1 97.88 107 LEU A C 1
ATOM 832 O O . LEU A 1 107 ? -0.085 -21.297 -8.023 1 97.88 107 LEU A O 1
ATOM 836 N N . TYR A 1 108 ? -1.252 -23.016 -8.93 1 97.69 108 TYR A N 1
ATOM 837 C CA . TYR A 1 108 ? -1.371 -23.703 -7.652 1 97.69 108 TYR A CA 1
ATOM 838 C C . TYR A 1 108 ? 0.002 -24.062 -7.094 1 97.69 108 TYR A C 1
ATOM 840 O O . TYR A 1 108 ? 0.275 -23.828 -5.914 1 97.69 108 TYR A O 1
ATOM 848 N N . GLU A 1 109 ? 0.818 -24.594 -7.926 1 96.62 109 GLU A N 1
ATOM 849 C CA . GLU A 1 109 ? 2.152 -25 -7.496 1 96.62 109 GLU A CA 1
ATOM 850 C C . GLU A 1 109 ? 2.947 -23.797 -6.965 1 96.62 109 GLU A C 1
ATOM 852 O O . GLU A 1 109 ? 3.582 -23.891 -5.914 1 96.62 109 GLU A O 1
ATOM 857 N N . ALA A 1 110 ? 2.91 -22.719 -7.668 1 96.75 110 ALA A N 1
ATOM 858 C CA . ALA A 1 110 ? 3.615 -21.516 -7.262 1 96.75 110 ALA A CA 1
ATOM 859 C C . ALA A 1 110 ? 3.057 -20.953 -5.953 1 96.75 110 ALA A C 1
ATOM 861 O O . ALA A 1 110 ? 3.812 -20.625 -5.043 1 96.75 110 ALA A O 1
ATOM 862 N N . ALA A 1 111 ? 1.729 -20.891 -5.906 1 97.19 111 ALA A N 1
ATOM 863 C CA . ALA A 1 111 ? 1.074 -20.406 -4.695 1 97.19 111 ALA A CA 1
ATOM 864 C C . ALA A 1 111 ? 1.423 -21.281 -3.494 1 97.19 111 ALA A C 1
ATOM 866 O O . ALA A 1 111 ? 1.591 -20.781 -2.381 1 97.19 111 ALA A O 1
ATOM 867 N N . ASN A 1 112 ? 1.418 -22.594 -3.74 1 95.62 112 ASN A N 1
ATOM 868 C CA . ASN A 1 112 ? 1.804 -23.531 -2.699 1 95.62 112 ASN A CA 1
ATOM 869 C C . ASN A 1 112 ? 3.242 -23.312 -2.244 1 95.62 112 ASN A C 1
ATOM 871 O O . ASN A 1 112 ? 3.521 -23.297 -1.044 1 95.62 112 ASN A O 1
ATOM 875 N N . MET A 1 113 ? 4.141 -23.078 -3.168 1 92.88 113 MET A N 1
ATOM 876 C CA . MET A 1 113 ? 5.551 -22.844 -2.873 1 92.88 113 MET A CA 1
ATOM 877 C C . MET A 1 113 ? 5.727 -21.531 -2.105 1 92.88 113 MET A C 1
ATOM 879 O O . MET A 1 113 ? 6.5 -21.469 -1.146 1 92.88 113 MET A O 1
ATOM 883 N N . LEU A 1 114 ? 4.988 -20.484 -2.502 1 93.38 114 LEU A N 1
ATOM 884 C CA . LEU A 1 114 ? 5.152 -19.141 -1.951 1 93.38 114 LEU A CA 1
ATOM 885 C C . LEU A 1 114 ? 4.199 -18.906 -0.785 1 93.38 114 LEU A C 1
ATOM 887 O O . LEU A 1 114 ? 4.137 -17.812 -0.235 1 93.38 114 LEU A O 1
ATOM 891 N N . GLN A 1 115 ? 3.418 -19.922 -0.503 1 92.75 115 GLN A N 1
ATOM 892 C CA . GLN A 1 115 ? 2.518 -19.938 0.646 1 92.75 115 GLN A CA 1
ATOM 893 C C . GLN A 1 115 ? 1.487 -18.812 0.54 1 92.75 115 GLN A C 1
ATOM 895 O O . GLN A 1 115 ? 1.313 -18.031 1.477 1 92.75 115 GLN A O 1
ATOM 900 N N . ILE A 1 116 ? 0.869 -18.719 -0.552 1 94.25 116 ILE A N 1
ATOM 901 C CA . ILE A 1 116 ? -0.218 -17.781 -0.788 1 94.25 116 ILE A CA 1
ATOM 902 C C . ILE A 1 116 ? -1.555 -18.516 -0.774 1 94.25 116 ILE A C 1
ATOM 904 O O . ILE A 1 116 ? -2.035 -18.953 -1.818 1 94.25 116 ILE A O 1
ATOM 908 N N . LYS A 1 117 ? -2.217 -18.5 0.278 1 93.12 117 LYS A N 1
ATOM 909 C CA . LYS A 1 117 ? -3.361 -19.359 0.542 1 93.12 117 LYS A CA 1
ATOM 910 C C . LYS A 1 117 ? -4.543 -19 -0.355 1 93.12 117 LYS A C 1
ATOM 912 O O . LYS A 1 117 ? -5.203 -19.875 -0.904 1 93.12 117 LYS A O 1
ATOM 917 N N . TYR A 1 118 ? -4.879 -17.734 -0.486 1 93.56 118 TYR A N 1
ATOM 918 C CA . TYR A 1 118 ? -6.031 -17.297 -1.264 1 93.56 118 TYR A CA 1
ATOM 919 C C . TYR A 1 118 ? -5.969 -17.828 -2.688 1 93.56 118 TYR A C 1
ATOM 921 O O . TYR A 1 118 ? -6.957 -18.359 -3.199 1 93.56 118 TYR A O 1
ATOM 929 N N . VAL A 1 119 ? -4.836 -17.734 -3.27 1 96.12 119 VAL A N 1
ATOM 930 C CA . VAL A 1 119 ? -4.691 -18.141 -4.664 1 96.12 119 VAL A CA 1
ATOM 931 C C . VAL A 1 119 ? -4.836 -19.656 -4.785 1 96.12 119 VAL A C 1
ATOM 933 O O . VAL A 1 119 ? -5.445 -20.156 -5.73 1 96.12 119 VAL A O 1
ATOM 936 N N . LYS A 1 120 ? -4.32 -20.391 -3.836 1 96.38 120 LYS A N 1
ATOM 937 C CA . LYS A 1 120 ? -4.5 -21.844 -3.816 1 96.38 120 LYS A CA 1
ATOM 938 C C . LYS A 1 120 ? -5.98 -22.219 -3.805 1 96.38 120 LYS A C 1
ATOM 940 O O . LYS A 1 120 ? -6.426 -23.047 -4.594 1 96.38 120 LYS A O 1
ATOM 945 N N . ASP A 1 121 ? -6.645 -21.578 -2.945 1 96.5 121 ASP A N 1
ATOM 946 C CA . ASP A 1 121 ? -8.07 -21.859 -2.807 1 96.5 121 ASP A CA 1
ATOM 947 C C . ASP A 1 121 ? -8.82 -21.531 -4.098 1 96.5 121 ASP A C 1
ATOM 949 O O . ASP A 1 121 ? -9.727 -22.25 -4.496 1 96.5 121 ASP A O 1
ATOM 953 N N . TYR A 1 122 ? -8.445 -20.438 -4.711 1 97.12 122 TYR A N 1
ATOM 954 C CA . TYR A 1 122 ? -9.078 -20.062 -5.969 1 97.12 122 TYR A CA 1
ATOM 955 C C . TYR A 1 122 ? -8.828 -21.109 -7.047 1 97.12 122 TYR A C 1
ATOM 957 O O . TYR A 1 122 ? -9.727 -21.438 -7.824 1 97.12 122 TYR A O 1
ATOM 965 N N . CYS A 1 123 ? -7.617 -21.609 -7.113 1 97.06 123 CYS A N 1
ATOM 966 C CA . CYS A 1 123 ? -7.277 -22.641 -8.094 1 97.06 123 CYS A CA 1
ATOM 967 C C . CYS A 1 123 ? -8.102 -23.906 -7.871 1 97.06 123 CYS A C 1
ATOM 969 O O . CYS A 1 123 ? -8.625 -24.484 -8.82 1 97.06 123 CYS A O 1
ATOM 971 N N . VAL A 1 124 ? -8.227 -24.297 -6.609 1 96.19 124 VAL A N 1
ATOM 972 C CA . VAL A 1 124 ? -9.023 -25.469 -6.266 1 96.19 124 VAL A CA 1
ATOM 973 C C . VAL A 1 124 ? -10.477 -25.234 -6.664 1 96.19 124 VAL A C 1
ATOM 975 O O . VAL A 1 124 ? -11.117 -26.125 -7.25 1 96.19 124 VAL A O 1
ATOM 978 N N . GLY A 1 125 ? -10.945 -24.062 -6.324 1 95.38 125 GLY A N 1
ATOM 979 C CA . GLY A 1 125 ? -12.297 -23.719 -6.734 1 95.38 125 GLY A CA 1
ATOM 980 C C . GLY A 1 125 ? -12.5 -23.781 -8.234 1 95.38 125 GLY A C 1
ATOM 981 O O . GLY A 1 125 ? -13.516 -24.281 -8.711 1 95.38 125 GLY A O 1
ATOM 982 N N . PHE A 1 126 ? -11.641 -23.25 -8.977 1 96.25 126 PHE A N 1
ATOM 983 C CA . PHE A 1 126 ? -11.703 -23.266 -10.43 1 96.25 126 PHE A CA 1
ATOM 984 C C . PHE A 1 126 ? -11.742 -24.688 -10.961 1 96.25 126 PHE A C 1
ATOM 986 O O . PHE A 1 126 ? -12.547 -25.016 -11.836 1 96.25 126 PHE A O 1
ATOM 993 N N . LEU A 1 127 ? -10.867 -25.578 -10.461 1 94.38 127 LEU A N 1
ATOM 994 C CA . LEU A 1 127 ? -10.789 -26.969 -10.906 1 94.38 127 LEU A CA 1
ATOM 995 C C . LEU A 1 127 ? -12.086 -27.719 -10.594 1 94.38 127 LEU A C 1
ATOM 997 O O . LEU A 1 127 ? -12.547 -28.531 -11.398 1 94.38 127 LEU A O 1
ATOM 1001 N N . LYS A 1 128 ? -12.656 -27.391 -9.461 1 93.56 128 LYS A N 1
ATOM 1002 C CA . LYS A 1 128 ? -13.938 -27.984 -9.094 1 93.56 128 LYS A CA 1
ATOM 1003 C C . LYS A 1 128 ? -15.039 -27.562 -10.062 1 93.56 128 LYS A C 1
ATOM 1005 O O . LYS A 1 128 ? -15.844 -28.391 -10.5 1 93.56 128 LYS A O 1
ATOM 1010 N N . ASP A 1 129 ? -15.016 -26.297 -10.359 1 93.06 129 ASP A N 1
ATOM 1011 C CA . ASP A 1 129 ? -16.062 -25.719 -11.195 1 93.06 129 ASP A CA 1
ATOM 1012 C C . ASP A 1 129 ? -15.945 -26.219 -12.641 1 93.06 129 ASP A C 1
ATOM 1014 O O . ASP A 1 129 ? -16.938 -26.25 -13.367 1 93.06 129 ASP A O 1
ATOM 1018 N N . THR A 1 130 ? -14.781 -26.578 -13.078 1 91.44 130 THR A N 1
ATOM 1019 C CA . THR A 1 130 ? -14.555 -26.938 -14.477 1 91.44 130 THR A CA 1
ATOM 1020 C C . THR A 1 130 ? -14.32 -28.438 -14.625 1 91.44 130 THR A C 1
ATOM 1022 O O . THR A 1 130 ? -13.898 -28.891 -15.688 1 91.44 130 THR A O 1
ATOM 1025 N N . LEU A 1 131 ? -14.594 -29.109 -13.562 1 90.75 131 LEU A N 1
ATOM 1026 C CA . LEU A 1 131 ? -14.398 -30.547 -13.609 1 90.75 131 LEU A CA 1
ATOM 1027 C C . LEU A 1 131 ? -15.359 -31.203 -14.602 1 90.75 131 LEU A C 1
ATOM 1029 O O . LEU A 1 131 ? -16.547 -30.891 -14.609 1 90.75 131 LEU A O 1
ATOM 1033 N N . GLU A 1 132 ? -14.82 -31.922 -15.469 1 89.19 132 GLU A N 1
ATOM 1034 C CA . GLU A 1 132 ? -15.578 -32.719 -16.438 1 89.19 132 GLU A CA 1
ATOM 1035 C C . GLU A 1 132 ? -14.914 -34.062 -16.672 1 89.19 132 GLU A C 1
ATOM 1037 O O . GLU A 1 132 ? -13.836 -34.344 -16.156 1 89.19 132 GLU A O 1
ATOM 1042 N N . VAL A 1 133 ? -15.523 -34.875 -17.422 1 86.75 133 VAL A N 1
ATOM 1043 C CA . VAL A 1 133 ? -15.078 -36.25 -17.656 1 86.75 133 VAL A CA 1
ATOM 1044 C C . VAL A 1 133 ? -13.719 -36.219 -18.359 1 86.75 133 VAL A C 1
ATOM 1046 O O . VAL A 1 133 ? -12.852 -37.062 -18.062 1 86.75 133 VAL A O 1
ATOM 1049 N N . GLY A 1 134 ? -13.477 -35.25 -19.156 1 89.56 134 GLY A N 1
ATOM 1050 C CA . GLY A 1 134 ? -12.273 -35.188 -19.969 1 89.56 134 GLY A CA 1
ATOM 1051 C C . GLY A 1 134 ? -11.047 -34.781 -19.172 1 89.56 134 GLY A C 1
ATOM 1052 O O . GLY A 1 134 ? -9.914 -34.969 -19.641 1 89.56 134 GLY A O 1
ATOM 1053 N N . ASN A 1 135 ? -11.25 -34.281 -18 1 89.69 135 ASN A N 1
ATOM 1054 C CA . ASN A 1 135 ? -10.094 -33.844 -17.234 1 89.69 135 ASN A CA 1
ATOM 1055 C C . ASN A 1 135 ? -10.086 -34.438 -15.828 1 89.69 135 ASN A C 1
ATOM 1057 O O . ASN A 1 135 ? -9.227 -34.094 -15.008 1 89.69 135 ASN A O 1
ATOM 1061 N N . CYS A 1 136 ? -10.953 -35.344 -15.5 1 90.44 136 CYS A N 1
ATOM 1062 C CA . CYS A 1 136 ? -11.141 -35.875 -14.164 1 90.44 136 CYS A CA 1
ATOM 1063 C C . CYS A 1 136 ? -9.891 -36.625 -13.695 1 90.44 136 CYS A C 1
ATOM 1065 O O . CYS A 1 136 ? -9.461 -36.469 -12.555 1 90.44 136 CYS A O 1
ATOM 1067 N N . LEU A 1 137 ? -9.32 -37.375 -14.617 1 90.56 137 LEU A N 1
ATOM 1068 C CA . LEU A 1 137 ? -8.148 -38.156 -14.25 1 90.56 137 LEU A CA 1
ATOM 1069 C C . LEU A 1 137 ? -6.973 -37.281 -13.883 1 90.56 137 LEU A C 1
ATOM 1071 O O . LEU A 1 137 ? -6.289 -37.5 -12.883 1 90.56 137 LEU A O 1
ATOM 1075 N N . ILE A 1 138 ? -6.742 -36.312 -14.664 1 92.25 138 ILE A N 1
ATOM 1076 C CA . ILE A 1 138 ? -5.613 -35.438 -14.438 1 92.25 138 ILE A CA 1
ATOM 1077 C C . ILE A 1 138 ? -5.824 -34.625 -13.141 1 92.25 138 ILE A C 1
ATOM 1079 O O . ILE A 1 138 ? -4.895 -34.469 -12.344 1 92.25 138 ILE A O 1
ATOM 1083 N N . VAL A 1 139 ? -7 -34.188 -12.883 1 94.25 139 VAL A N 1
ATOM 1084 C CA . VAL A 1 139 ? -7.332 -33.438 -11.68 1 94.25 139 VAL A CA 1
ATOM 1085 C C . VAL A 1 139 ? -7.156 -34.312 -10.445 1 94.25 139 VAL A C 1
ATOM 1087 O O . VAL A 1 139 ? -6.609 -33.875 -9.43 1 94.25 139 VAL A O 1
ATOM 1090 N N . ARG A 1 140 ? -7.664 -35.531 -10.555 1 93.06 140 ARG A N 1
ATOM 1091 C CA . ARG A 1 140 ? -7.539 -36.469 -9.438 1 93.06 140 ARG A CA 1
ATOM 1092 C C . ARG A 1 140 ? -6.07 -36.719 -9.117 1 93.06 140 ARG A C 1
ATOM 1094 O O . ARG A 1 140 ? -5.68 -36.719 -7.945 1 93.06 140 ARG A O 1
ATOM 1101 N N . ALA A 1 141 ? -5.254 -37 -10.109 1 93.75 141 ALA A N 1
ATOM 1102 C CA . ALA A 1 141 ? -3.822 -37.25 -9.922 1 93.75 141 ALA A CA 1
ATOM 1103 C C . ALA A 1 141 ? -3.15 -36.031 -9.266 1 93.75 141 ALA A C 1
ATOM 1105 O O . ALA A 1 141 ? -2.342 -36.188 -8.352 1 93.75 141 ALA A O 1
ATOM 1106 N N . PHE A 1 142 ? -3.527 -34.906 -9.75 1 94.31 142 PHE A N 1
ATOM 1107 C CA . PHE A 1 142 ? -2.998 -33.656 -9.211 1 94.31 142 PHE A CA 1
ATOM 1108 C C . PHE A 1 142 ? -3.391 -33.5 -7.746 1 94.31 142 PHE A C 1
ATOM 1110 O O . PHE A 1 142 ? -2.555 -33.156 -6.91 1 94.31 142 PHE A O 1
ATOM 1117 N N . ALA A 1 143 ? -4.559 -33.719 -7.398 1 94.06 143 ALA A N 1
ATOM 1118 C CA . ALA A 1 143 ? -5.09 -33.594 -6.043 1 94.06 143 ALA A CA 1
ATOM 1119 C C . ALA A 1 143 ? -4.387 -34.562 -5.086 1 94.06 143 ALA A C 1
ATOM 1121 O O . ALA A 1 143 ? -4.102 -34.188 -3.939 1 94.06 143 ALA A O 1
ATOM 1122 N N . GLN A 1 144 ? -4.125 -35.688 -5.547 1 93.31 144 GLN A N 1
ATOM 1123 C CA . GLN A 1 144 ? -3.422 -36.656 -4.734 1 93.31 144 GLN A CA 1
ATOM 1124 C C . GLN A 1 144 ? -1.977 -36.25 -4.484 1 93.31 144 GLN A C 1
ATOM 1126 O O . GLN A 1 144 ? -1.479 -36.344 -3.361 1 93.31 144 GLN A O 1
ATOM 1131 N N . MET A 1 145 ? -1.37 -35.719 -5.504 1 93.56 145 MET A N 1
ATOM 1132 C CA . MET A 1 145 ? 0.024 -35.312 -5.43 1 93.56 145 MET A CA 1
ATOM 1133 C C . MET A 1 145 ? 0.197 -34.188 -4.391 1 93.56 145 MET A C 1
ATOM 1135 O O . MET A 1 145 ? 1.169 -34.188 -3.633 1 93.56 145 MET A O 1
ATOM 1139 N N . TYR A 1 146 ? -0.752 -33.281 -4.336 1 93.31 146 TYR A N 1
ATOM 1140 C CA . TYR A 1 146 ? -0.615 -32.125 -3.461 1 93.31 146 TYR A CA 1
ATOM 1141 C C . TYR A 1 146 ? -1.506 -32.25 -2.232 1 93.31 146 TYR A C 1
ATOM 1143 O O . TYR A 1 146 ? -1.685 -31.297 -1.479 1 93.31 146 TYR A O 1
ATOM 1151 N N . ASN A 1 147 ? -2.105 -33.406 -2.072 1 91.75 147 ASN A N 1
ATOM 1152 C CA . ASN A 1 147 ? -2.928 -33.719 -0.909 1 91.75 147 ASN A CA 1
ATOM 1153 C C . ASN A 1 147 ? -4.055 -32.688 -0.724 1 91.75 147 ASN A C 1
ATOM 1155 O O . ASN A 1 147 ? -4.191 -32.094 0.347 1 91.75 147 ASN A O 1
ATOM 1159 N N . ILE A 1 148 ? -4.883 -32.625 -1.736 1 93.5 148 ILE A N 1
ATOM 1160 C CA . ILE A 1 148 ? -6.066 -31.781 -1.716 1 93.5 148 ILE A CA 1
ATOM 1161 C C . ILE A 1 148 ? -7.324 -32.625 -1.63 1 93.5 148 ILE A C 1
ATOM 1163 O O . ILE A 1 148 ? -7.98 -32.875 -2.643 1 93.5 148 ILE A O 1
ATOM 1167 N N . PRO A 1 149 ? -7.695 -32.969 -0.532 1 90.25 149 PRO A N 1
ATOM 1168 C CA . PRO A 1 149 ? -8.766 -33.969 -0.366 1 90.25 149 PRO A CA 1
ATOM 1169 C C . PRO A 1 149 ? -10.094 -33.5 -0.953 1 90.25 149 PRO A C 1
ATOM 1171 O O . PRO A 1 149 ? -10.867 -34.312 -1.479 1 90.25 149 PRO A O 1
ATOM 1174 N N . GLU A 1 150 ? -10.328 -32.281 -0.809 1 89.81 150 GLU A N 1
ATOM 1175 C CA . GLU A 1 150 ? -11.602 -31.766 -1.312 1 89.81 150 GLU A CA 1
ATOM 1176 C C . GLU A 1 150 ? -11.734 -32 -2.814 1 89.81 150 GLU A C 1
ATOM 1178 O O . GLU A 1 150 ? -12.836 -32.219 -3.322 1 89.81 150 GLU A O 1
ATOM 1183 N N . LEU A 1 151 ? -10.68 -31.922 -3.508 1 90.12 151 LEU A N 1
ATOM 1184 C CA . LEU A 1 151 ? -10.695 -32.094 -4.953 1 90.12 151 LEU A CA 1
ATOM 1185 C C . LEU A 1 151 ? -10.797 -33.594 -5.312 1 90.12 151 LEU A C 1
ATOM 1187 O O . LEU A 1 151 ? -11.445 -33.938 -6.301 1 90.12 151 LEU A O 1
ATOM 1191 N N . VAL A 1 152 ? -10.148 -34.438 -4.516 1 87.88 152 VAL A N 1
ATOM 1192 C CA . VAL A 1 152 ? -10.227 -35.875 -4.758 1 87.88 152 VAL A CA 1
ATOM 1193 C C . VAL A 1 152 ? -11.672 -36.375 -4.625 1 87.88 152 VAL A C 1
ATOM 1195 O O . VAL A 1 152 ? -12.172 -37.094 -5.48 1 87.88 152 VAL A O 1
ATOM 1198 N N . THR A 1 153 ? -12.32 -35.844 -3.648 1 85.81 153 THR A N 1
ATOM 1199 C CA . THR A 1 153 ? -13.695 -36.25 -3.375 1 85.81 153 THR A CA 1
ATOM 1200 C C . THR A 1 153 ? -14.625 -35.75 -4.492 1 85.81 153 THR A C 1
ATOM 1202 O O . THR A 1 153 ? -15.594 -36.438 -4.836 1 85.81 153 THR A O 1
ATOM 1205 N N . HIS A 1 154 ? -14.32 -34.688 -5.023 1 83.94 154 HIS A N 1
ATOM 1206 C CA . HIS A 1 154 ? -15.164 -34.125 -6.07 1 83.94 154 HIS A CA 1
ATOM 1207 C C . HIS A 1 154 ? -15.031 -34.906 -7.371 1 83.94 154 HIS A C 1
ATOM 1209 O O . HIS A 1 154 ? -15.938 -34.875 -8.211 1 83.94 154 HIS A O 1
ATOM 1215 N N . CYS A 1 155 ? -13.945 -35.562 -7.562 1 82.44 155 CYS A N 1
ATOM 1216 C CA . CYS A 1 155 ? -13.703 -36.312 -8.773 1 82.44 155 CYS A CA 1
ATOM 1217 C C . CYS A 1 155 ? -14.398 -37.688 -8.703 1 82.44 155 CYS A C 1
ATOM 1219 O O . CYS A 1 155 ? -14.609 -38.312 -9.734 1 82.44 155 CYS A O 1
ATOM 1221 N N . ASP A 1 156 ? -14.672 -38 -7.449 1 75.62 156 ASP A N 1
ATOM 1222 C CA . ASP A 1 156 ? -15.328 -39.281 -7.27 1 75.62 156 ASP A CA 1
ATOM 1223 C C . ASP A 1 156 ? -16.844 -39.156 -7.418 1 75.62 156 ASP A C 1
ATOM 1225 O O . ASP A 1 156 ? -17.5 -40.062 -7.969 1 75.62 156 ASP A O 1
ATOM 1229 N N . MET B 1 1 ? -19.125 -9.82 -29.859 1 23.08 1 MET B N 1
ATOM 1230 C CA . MET B 1 1 ? -19.516 -10.789 -28.844 1 23.08 1 MET B CA 1
ATOM 1231 C C . MET B 1 1 ? -18.406 -10.953 -27.797 1 23.08 1 MET B C 1
ATOM 1233 O O . MET B 1 1 ? -17.25 -11.203 -28.156 1 23.08 1 MET B O 1
ATOM 1237 N N . ALA B 1 2 ? -18.312 -10.281 -26.75 1 37.62 2 ALA B N 1
ATOM 1238 C CA . ALA B 1 2 ? -17.266 -10.438 -25.734 1 37.62 2 ALA B CA 1
ATOM 1239 C C . ALA B 1 2 ? -16.969 -11.914 -25.469 1 37.62 2 ALA B C 1
ATOM 1241 O O . ALA B 1 2 ? -17.828 -12.625 -24.938 1 37.62 2 ALA B O 1
ATOM 1242 N N . ALA B 1 3 ? -16.406 -12.531 -26.234 1 33.78 3 ALA B N 1
ATOM 1243 C CA . ALA B 1 3 ? -16.234 -13.977 -26.094 1 33.78 3 ALA B CA 1
ATOM 1244 C C . ALA B 1 3 ? -15.805 -14.336 -24.672 1 33.78 3 ALA B C 1
ATOM 1246 O O . ALA B 1 3 ? -14.703 -13.977 -24.25 1 33.78 3 ALA B O 1
ATOM 1247 N N . ASN B 1 4 ? -16.516 -14.344 -23.594 1 42.12 4 ASN B N 1
ATOM 1248 C CA . ASN B 1 4 ? -16.453 -14.984 -22.297 1 42.12 4 ASN B CA 1
ATOM 1249 C C . ASN B 1 4 ? -15.703 -16.312 -22.359 1 42.12 4 ASN B C 1
ATOM 1251 O O . ASN B 1 4 ? -16.281 -17.344 -22.719 1 42.12 4 ASN B O 1
ATOM 1255 N N . ASN B 1 5 ? -14.648 -16.453 -22.938 1 46.97 5 ASN B N 1
ATOM 1256 C CA . ASN B 1 5 ? -14 -17.734 -23.125 1 46.97 5 ASN B CA 1
ATOM 1257 C C . ASN B 1 5 ? -14.109 -18.609 -21.875 1 46.97 5 ASN B C 1
ATOM 1259 O O . ASN B 1 5 ? -13.703 -18.203 -20.797 1 46.97 5 ASN B O 1
ATOM 1263 N N . LEU B 1 6 ? -15.125 -19.438 -21.766 1 56.78 6 LEU B N 1
ATOM 1264 C CA . LEU B 1 6 ? -15.617 -20.406 -20.797 1 56.78 6 LEU B CA 1
ATOM 1265 C C . LEU B 1 6 ? -14.469 -21 -19.984 1 56.78 6 LEU B C 1
ATOM 1267 O O . LEU B 1 6 ? -14.68 -21.5 -18.875 1 56.78 6 LEU B O 1
ATOM 1271 N N . ASN B 1 7 ? -13.266 -20.719 -20.359 1 81.12 7 ASN B N 1
ATOM 1272 C CA . ASN B 1 7 ? -12.203 -21.469 -19.703 1 81.12 7 ASN B CA 1
ATOM 1273 C C . ASN B 1 7 ? -11.32 -20.562 -18.859 1 81.12 7 ASN B C 1
ATOM 1275 O O . ASN B 1 7 ? -10.164 -20.891 -18.578 1 81.12 7 ASN B O 1
ATOM 1279 N N . GLU B 1 8 ? -11.938 -19.312 -18.625 1 91.69 8 GLU B N 1
ATOM 1280 C CA . GLU B 1 8 ? -11.219 -18.391 -17.766 1 91.69 8 GLU B CA 1
ATOM 1281 C C . GLU B 1 8 ? -12.156 -17.766 -16.734 1 91.69 8 GLU B C 1
ATOM 1283 O O . GLU B 1 8 ? -13.312 -17.469 -17.031 1 91.69 8 GLU B O 1
ATOM 1288 N N . LYS B 1 9 ? -11.75 -17.625 -15.477 1 94.75 9 LYS B N 1
ATOM 1289 C CA . LYS B 1 9 ? -12.531 -17.047 -14.391 1 94.75 9 LYS B CA 1
ATOM 1290 C C . LYS B 1 9 ? -11.688 -16.062 -13.578 1 94.75 9 LYS B C 1
ATOM 1292 O O . LYS B 1 9 ? -10.523 -16.344 -13.273 1 94.75 9 LYS B O 1
ATOM 1297 N N . GLU B 1 10 ? -12.297 -14.906 -13.273 1 95.69 10 GLU B N 1
ATOM 1298 C CA . GLU B 1 10 ? -11.641 -13.922 -12.422 1 95.69 10 GLU B CA 1
ATOM 1299 C C . GLU B 1 10 ? -12.07 -14.07 -10.961 1 95.69 10 GLU B C 1
ATOM 1301 O O . GLU B 1 10 ? -13.258 -14.211 -10.672 1 95.69 10 GLU B O 1
ATOM 1306 N N . TYR B 1 11 ? -11.094 -14.102 -10.133 1 95.44 11 TYR B N 1
ATOM 1307 C CA . TYR B 1 11 ? -11.336 -14.148 -8.688 1 95.44 11 TYR B CA 1
ATOM 1308 C C . TYR B 1 11 ? -10.867 -12.859 -8.023 1 95.44 11 TYR B C 1
ATOM 1310 O O . TYR B 1 11 ? -9.93 -12.211 -8.5 1 95.44 11 TYR B O 1
ATOM 1318 N N . ARG B 1 12 ? -11.586 -12.539 -6.938 1 94.25 12 ARG B N 1
ATOM 1319 C CA . ARG B 1 12 ? -11.25 -11.312 -6.219 1 94.25 12 ARG B CA 1
ATOM 1320 C C . ARG B 1 12 ? -11.227 -11.555 -4.711 1 94.25 12 ARG B C 1
ATOM 1322 O O . ARG B 1 12 ? -12.047 -12.305 -4.188 1 94.25 12 ARG B O 1
ATOM 1329 N N . SER B 1 13 ? -10.281 -10.945 -4.102 1 93.06 13 SER B N 1
ATOM 1330 C CA . SER B 1 13 ? -10.273 -10.859 -2.646 1 93.06 13 SER B CA 1
ATOM 1331 C C . SER B 1 13 ? -10.445 -9.414 -2.182 1 93.06 13 SER B C 1
ATOM 1333 O O . SER B 1 13 ? -10.602 -8.508 -3 1 93.06 13 SER B O 1
ATOM 1335 N N . ASP B 1 14 ? -10.625 -9.234 -0.874 1 89 14 ASP B N 1
ATOM 1336 C CA . ASP B 1 14 ? -10.812 -7.898 -0.323 1 89 14 ASP B CA 1
ATOM 1337 C C . ASP B 1 14 ? -9.664 -7.52 0.608 1 89 14 ASP B C 1
ATOM 1339 O O . ASP B 1 14 ? -9.867 -6.809 1.595 1 89 14 ASP B O 1
ATOM 1343 N N . HIS B 1 15 ? -8.508 -7.941 0.242 1 90.62 15 HIS B N 1
ATOM 1344 C CA . HIS B 1 15 ? -7.406 -7.762 1.18 1 90.62 15 HIS B CA 1
ATOM 1345 C C . HIS B 1 15 ? -6.777 -6.379 1.029 1 90.62 15 HIS B C 1
ATOM 1347 O O . HIS B 1 15 ? -5.855 -6.027 1.768 1 90.62 15 HIS B O 1
ATOM 1353 N N . GLU B 1 16 ? -7.191 -5.484 0.17 1 87.88 16 GLU B N 1
ATOM 1354 C CA . GLU B 1 16 ? -6.539 -4.215 -0.147 1 87.88 16 GLU B CA 1
ATOM 1355 C C . GLU B 1 16 ? -6.414 -3.334 1.092 1 87.88 16 GLU B C 1
ATOM 1357 O O . GLU B 1 16 ? -5.344 -2.795 1.37 1 87.88 16 GLU B O 1
ATOM 1362 N N . VAL B 1 17 ? -7.555 -3.195 1.748 1 84.81 17 VAL B N 1
ATOM 1363 C CA . VAL B 1 17 ? -7.551 -2.34 2.93 1 84.81 17 VAL B CA 1
ATOM 1364 C C . VAL B 1 17 ? -6.656 -2.947 4.008 1 84.81 17 VAL B C 1
ATOM 1366 O O . VAL B 1 17 ? -5.832 -2.25 4.602 1 84.81 17 VAL B O 1
ATOM 1369 N N . GLY B 1 18 ? -6.801 -4.219 4.164 1 92.38 18 GLY B N 1
ATOM 1370 C CA . GLY B 1 18 ? -5.957 -4.91 5.125 1 92.38 18 GLY B CA 1
ATOM 1371 C C . GLY B 1 18 ? -4.48 -4.836 4.781 1 92.38 18 GLY B C 1
ATOM 1372 O O . GLY B 1 18 ? -3.635 -4.738 5.676 1 92.38 18 GLY B O 1
ATOM 1373 N N . LEU B 1 19 ? -4.238 -4.805 3.518 1 95.5 19 LEU B N 1
ATOM 1374 C CA . LEU B 1 19 ? -2.85 -4.738 3.076 1 95.5 19 LEU B CA 1
ATOM 1375 C C . LEU B 1 19 ? -2.219 -3.404 3.453 1 95.5 19 LEU B C 1
ATOM 1377 O O . LEU B 1 19 ? -1.1 -3.365 3.969 1 95.5 19 LEU B O 1
ATOM 1381 N N . LEU B 1 20 ? -2.893 -2.334 3.256 1 94.81 20 LEU B N 1
ATOM 1382 C CA . LEU B 1 20 ? -2.359 -1.014 3.574 1 94.81 20 LEU B CA 1
ATOM 1383 C C . LEU B 1 20 ? -2.146 -0.862 5.074 1 94.81 20 LEU B C 1
ATOM 1385 O O . LEU B 1 20 ? -1.18 -0.229 5.508 1 94.81 20 LEU B O 1
ATOM 1389 N N . ASP B 1 21 ? -3.059 -1.438 5.844 1 95.88 21 ASP B N 1
ATOM 1390 C CA . ASP B 1 21 ? -2.889 -1.454 7.293 1 95.88 21 ASP B CA 1
ATOM 1391 C C . ASP B 1 21 ? -1.602 -2.178 7.684 1 95.88 21 ASP B C 1
ATOM 1393 O O . ASP B 1 21 ? -0.883 -1.733 8.586 1 95.88 21 ASP B O 1
ATOM 1397 N N . ASN B 1 22 ? -1.437 -3.234 7.027 1 97.38 22 ASN B N 1
ATOM 1398 C CA . ASN B 1 22 ? -0.227 -3.998 7.312 1 97.38 22 ASN B CA 1
ATOM 1399 C C . ASN B 1 22 ? 1.029 -3.23 6.91 1 97.38 22 ASN B C 1
ATOM 1401 O O . ASN B 1 22 ? 2.055 -3.314 7.59 1 97.38 22 ASN B O 1
ATOM 1405 N N . VAL B 1 23 ? 0.967 -2.512 5.836 1 98.06 23 VAL B N 1
ATOM 1406 C CA . VAL B 1 23 ? 2.105 -1.694 5.43 1 98.06 23 VAL B CA 1
ATOM 1407 C C . VAL B 1 23 ? 2.371 -0.621 6.484 1 98.06 23 VAL B C 1
ATOM 1409 O O . VAL B 1 23 ? 3.523 -0.333 6.812 1 98.06 23 VAL B O 1
ATOM 1412 N N . ASN B 1 24 ? 1.333 -0.059 6.973 1 97.88 24 ASN B N 1
ATOM 1413 C CA . ASN B 1 24 ? 1.493 0.927 8.039 1 97.88 24 ASN B CA 1
ATOM 1414 C C . ASN B 1 24 ? 2.139 0.316 9.273 1 97.88 24 ASN B C 1
ATOM 1416 O O . ASN B 1 24 ? 2.938 0.968 9.953 1 97.88 24 ASN B O 1
ATOM 1420 N N . SER B 1 25 ? 1.717 -0.88 9.594 1 97.94 25 SER B N 1
ATOM 1421 C CA . SER B 1 25 ? 2.334 -1.57 10.727 1 97.94 25 SER B CA 1
ATOM 1422 C C . SER B 1 25 ? 3.834 -1.742 10.516 1 97.94 25 SER B C 1
ATOM 1424 O O . SER B 1 25 ? 4.621 -1.566 11.445 1 97.94 25 SER B O 1
ATOM 1426 N N . LEU B 1 26 ? 4.184 -2.082 9.305 1 97.94 26 LEU B N 1
ATOM 1427 C CA . LEU B 1 26 ? 5.605 -2.18 8.984 1 97.94 26 LEU B CA 1
ATOM 1428 C C . LEU B 1 26 ? 6.305 -0.843 9.195 1 97.94 26 LEU B C 1
ATOM 1430 O O . LEU B 1 26 ? 7.406 -0.796 9.75 1 97.94 26 LEU B O 1
ATOM 1434 N N . ARG B 1 27 ? 5.68 0.233 8.773 1 97.94 27 ARG B N 1
ATOM 1435 C CA . ARG B 1 27 ? 6.25 1.566 8.945 1 97.94 27 ARG B CA 1
ATOM 1436 C C . ARG B 1 27 ? 6.477 1.886 10.414 1 97.94 27 ARG B C 1
ATOM 1438 O O . ARG B 1 27 ? 7.539 2.377 10.797 1 97.94 27 ARG B O 1
ATOM 1445 N N . GLU B 1 28 ? 5.461 1.604 11.195 1 97.31 28 GLU B N 1
ATOM 1446 C CA . GLU B 1 28 ? 5.523 1.897 12.625 1 97.31 28 GLU B CA 1
ATOM 1447 C C . GLU B 1 28 ? 6.641 1.113 13.297 1 97.31 28 GLU B C 1
ATOM 1449 O O . GLU B 1 28 ? 7.23 1.579 14.281 1 97.31 28 GLU B O 1
ATOM 1454 N N . GLU B 1 29 ? 6.918 -0.039 12.773 1 96.44 29 GLU B N 1
ATOM 1455 C CA . GLU B 1 29 ? 7.992 -0.873 13.305 1 96.44 29 GLU B CA 1
ATOM 1456 C C . GLU B 1 29 ? 9.312 -0.591 12.586 1 96.44 29 GLU B C 1
ATOM 1458 O O . GLU B 1 29 ? 10.32 -1.25 12.844 1 96.44 29 GLU B O 1
ATOM 1463 N N . ARG B 1 30 ? 9.328 0.389 11.68 1 96.12 30 ARG B N 1
ATOM 1464 C CA . ARG B 1 30 ? 10.484 0.807 10.891 1 96.12 30 ARG B CA 1
ATOM 1465 C C . ARG B 1 30 ? 11.047 -0.358 10.086 1 96.12 30 ARG B C 1
ATOM 1467 O O . ARG B 1 30 ? 12.266 -0.497 9.953 1 96.12 30 ARG B O 1
ATOM 1474 N N . ILE B 1 31 ? 10.164 -1.248 9.656 1 95.69 31 ILE B N 1
ATOM 1475 C CA . ILE B 1 31 ? 10.555 -2.404 8.859 1 95.69 31 ILE B CA 1
ATOM 1476 C C . ILE B 1 31 ? 10.484 -2.055 7.375 1 95.69 31 ILE B C 1
ATOM 1478 O O . ILE B 1 31 ? 9.461 -1.563 6.895 1 95.69 31 ILE B O 1
ATOM 1482 N N . LEU B 1 32 ? 11.586 -2.205 6.637 1 94.5 32 LEU B N 1
ATOM 1483 C CA . LEU B 1 32 ? 11.727 -2.039 5.195 1 94.5 32 LEU B CA 1
ATOM 1484 C C . LEU B 1 32 ? 11.5 -0.587 4.789 1 94.5 32 LEU B C 1
ATOM 1486 O O . LEU B 1 32 ? 11.133 -0.306 3.646 1 94.5 32 LEU B O 1
ATOM 1490 N N . CYS B 1 33 ? 11.539 0.3 5.715 1 95.88 33 CYS B N 1
ATOM 1491 C CA . CYS B 1 33 ? 11.5 1.719 5.383 1 95.88 33 CYS B CA 1
ATOM 1492 C C . CYS B 1 33 ? 12.75 2.131 4.609 1 95.88 33 CYS B C 1
ATOM 1494 O O . CYS B 1 33 ? 13.859 1.702 4.934 1 95.88 33 CYS B O 1
ATOM 1496 N N . ASP B 1 34 ? 12.562 2.934 3.59 1 93.62 34 ASP B N 1
ATOM 1497 C CA . ASP B 1 34 ? 13.703 3.27 2.748 1 93.62 34 ASP B CA 1
ATOM 1498 C C . ASP B 1 34 ? 13.891 4.781 2.648 1 93.62 34 ASP B C 1
ATOM 1500 O O . ASP B 1 34 ? 14.609 5.27 1.775 1 93.62 34 ASP B O 1
ATOM 1504 N N . VAL B 1 35 ? 13.219 5.559 3.475 1 94.31 35 VAL B N 1
ATOM 1505 C CA . VAL B 1 35 ? 13.445 6.992 3.598 1 94.31 35 VAL B CA 1
ATOM 1506 C C . VAL B 1 35 ? 13.266 7.422 5.051 1 94.31 35 VAL B C 1
ATOM 1508 O O . VAL B 1 35 ? 12.391 6.914 5.75 1 94.31 35 VAL B O 1
ATOM 1511 N N . THR B 1 36 ? 14.086 8.242 5.465 1 95.88 36 THR B N 1
ATOM 1512 C CA . THR B 1 36 ? 14.008 8.875 6.777 1 95.88 36 THR B CA 1
ATOM 1513 C C . THR B 1 36 ? 13.984 10.391 6.648 1 95.88 36 THR B C 1
ATOM 1515 O O . THR B 1 36 ? 14.852 10.977 5.996 1 95.88 36 THR B O 1
ATOM 1518 N N . PHE B 1 37 ? 13.016 10.984 7.242 1 95.81 37 PHE B N 1
ATOM 1519 C CA . PHE B 1 37 ? 12.898 12.438 7.266 1 95.81 37 PHE B CA 1
ATOM 1520 C C . PHE B 1 37 ? 13.422 13 8.586 1 95.81 37 PHE B C 1
ATOM 1522 O O . PHE B 1 37 ? 13 12.57 9.656 1 95.81 37 PHE B O 1
ATOM 1529 N N . ASN B 1 38 ? 14.312 13.883 8.461 1 95.56 38 ASN B N 1
ATOM 1530 C CA . ASN B 1 38 ? 14.812 14.602 9.625 1 95.56 38 ASN B CA 1
ATOM 1531 C C . ASN B 1 38 ? 14.062 15.914 9.852 1 95.56 38 ASN B C 1
ATOM 1533 O O . ASN B 1 38 ? 14.328 16.906 9.18 1 95.56 38 ASN B O 1
ATOM 1537 N N . ALA B 1 39 ? 13.117 15.867 10.703 1 95.88 39 ALA B N 1
ATOM 1538 C CA . ALA B 1 39 ? 12.305 17.031 11.047 1 95.88 39 ALA B CA 1
ATOM 1539 C C . ALA B 1 39 ? 12.719 17.609 12.391 1 95.88 39 ALA B C 1
ATOM 1541 O O . ALA B 1 39 ? 13.648 17.109 13.031 1 95.88 39 ALA B O 1
ATOM 1542 N N . GLU B 1 40 ? 12.125 18.719 12.727 1 95.75 40 GLU B N 1
ATOM 1543 C CA . GLU B 1 40 ? 12.445 19.359 14.008 1 95.75 40 GLU B CA 1
ATOM 1544 C C . GLU B 1 40 ? 12.039 18.469 15.18 1 95.75 40 GLU B C 1
ATOM 1546 O O . GLU B 1 40 ? 10.867 18.094 15.297 1 95.75 40 GLU B O 1
ATOM 1551 N N . GLY B 1 41 ? 13.016 18.094 15.945 1 95.94 41 GLY B N 1
ATOM 1552 C CA . GLY B 1 41 ? 12.727 17.375 17.172 1 95.94 41 GLY B CA 1
ATOM 1553 C C . GLY B 1 41 ? 12.688 15.867 16.984 1 95.94 41 GLY B C 1
ATOM 1554 O O . GLY B 1 41 ? 12.375 15.125 17.922 1 95.94 41 GLY B O 1
ATOM 1555 N N . GLY B 1 42 ? 12.945 15.383 15.781 1 96.38 42 GLY B N 1
ATOM 1556 C CA . GLY B 1 42 ? 12.93 13.938 15.625 1 96.38 42 GLY B CA 1
ATOM 1557 C C . GLY B 1 42 ? 12.977 13.484 14.18 1 96.38 42 GLY B C 1
ATOM 1558 O O . GLY B 1 42 ? 13.102 14.312 13.273 1 96.38 42 GLY B O 1
ATOM 1559 N N . GLU B 1 43 ? 12.875 12.188 14.039 1 96.38 43 GLU B N 1
ATOM 1560 C CA . GLU B 1 43 ? 12.906 11.578 12.711 1 96.38 43 GLU B CA 1
ATOM 1561 C C . GLU B 1 43 ? 11.633 10.789 12.43 1 96.38 43 GLU B C 1
ATOM 1563 O O . GLU B 1 43 ? 11.008 10.266 13.359 1 96.38 43 GLU B O 1
ATOM 1568 N N . VAL B 1 44 ? 11.242 10.742 11.141 1 97.19 44 VAL B N 1
ATOM 1569 C CA . VAL B 1 44 ? 10.102 9.953 10.695 1 97.19 44 VAL B CA 1
ATOM 1570 C C . VAL B 1 44 ? 10.516 9.07 9.516 1 97.19 44 VAL B C 1
ATOM 1572 O O . VAL B 1 44 ? 11.078 9.562 8.531 1 97.19 44 VAL B O 1
ATOM 1575 N N . SER B 1 45 ? 10.273 7.777 9.641 1 97 45 SER B N 1
ATOM 1576 C CA . SER B 1 45 ? 10.594 6.836 8.578 1 97 45 SER B CA 1
ATOM 1577 C C . SER B 1 45 ? 9.344 6.449 7.785 1 97 45 SER B C 1
ATOM 1579 O O . SER B 1 45 ? 8.234 6.477 8.32 1 97 45 SER B O 1
ATOM 1581 N N . ALA B 1 46 ? 9.523 6.156 6.543 1 97.75 46 ALA B N 1
ATOM 1582 C CA . ALA B 1 46 ? 8.406 5.77 5.684 1 97.75 46 ALA B CA 1
ATOM 1583 C C . ALA B 1 46 ? 8.891 4.965 4.48 1 97.75 46 ALA B C 1
ATOM 1585 O O . ALA B 1 46 ? 10.086 4.707 4.34 1 97.75 46 ALA B O 1
ATOM 1586 N N . HIS B 1 47 ? 8.016 4.488 3.734 1 97.25 47 HIS B N 1
ATOM 1587 C CA . HIS B 1 47 ? 8.297 3.826 2.467 1 97.25 47 HIS B CA 1
ATOM 1588 C C . HIS B 1 47 ? 8.141 4.789 1.294 1 97.25 47 HIS B C 1
ATOM 1590 O O . HIS B 1 47 ? 7.074 5.375 1.102 1 97.25 47 HIS B O 1
ATOM 1596 N N . ARG B 1 48 ? 9.156 4.922 0.476 1 96.81 48 ARG B N 1
ATOM 1597 C CA . ARG B 1 48 ? 9.125 5.852 -0.652 1 96.81 48 ARG B CA 1
ATOM 1598 C C . ARG B 1 48 ? 7.992 5.512 -1.613 1 96.81 48 ARG B C 1
ATOM 1600 O O . ARG B 1 48 ? 7.32 6.406 -2.127 1 96.81 48 ARG B O 1
ATOM 1607 N N . SER B 1 49 ? 7.785 4.203 -1.863 1 97.06 49 SER B N 1
ATOM 1608 C CA . SER B 1 49 ? 6.785 3.76 -2.83 1 97.06 49 SER B CA 1
ATOM 1609 C C . SER B 1 49 ? 5.387 4.219 -2.43 1 97.06 49 SER B C 1
ATOM 1611 O O . SER B 1 49 ? 4.602 4.648 -3.277 1 97.06 49 SER B O 1
ATOM 1613 N N . ILE B 1 50 ? 5.051 4.133 -1.126 1 98 50 ILE B N 1
ATOM 1614 C CA . ILE B 1 50 ? 3.734 4.523 -0.629 1 98 50 ILE B CA 1
ATOM 1615 C C . ILE B 1 50 ? 3.562 6.035 -0.75 1 98 50 ILE B C 1
ATOM 1617 O O . ILE B 1 50 ? 2.535 6.512 -1.239 1 98 50 ILE B O 1
ATOM 1621 N N . LEU B 1 51 ? 4.609 6.809 -0.34 1 97.44 51 LEU B N 1
ATOM 1622 C CA . LEU B 1 51 ? 4.547 8.266 -0.414 1 97.44 51 LEU B CA 1
ATOM 1623 C C . LEU B 1 51 ? 4.43 8.727 -1.861 1 97.44 51 LEU B C 1
ATOM 1625 O O . LEU B 1 51 ? 3.602 9.586 -2.176 1 97.44 51 LEU B O 1
ATOM 1629 N N . ALA B 1 52 ? 5.203 8.133 -2.738 1 96.81 52 ALA B N 1
ATOM 1630 C CA . ALA B 1 52 ? 5.211 8.5 -4.152 1 96.81 52 ALA B CA 1
ATOM 1631 C C . ALA B 1 52 ? 3.887 8.133 -4.82 1 96.81 52 ALA B C 1
ATOM 1633 O O . ALA B 1 52 ? 3.43 8.836 -5.727 1 96.81 52 ALA B O 1
ATOM 1634 N N . ALA B 1 53 ? 3.297 7.055 -4.395 1 97.56 53 ALA B N 1
ATOM 1635 C CA . ALA B 1 53 ? 2.027 6.617 -4.969 1 97.56 53 ALA B CA 1
ATOM 1636 C C . ALA B 1 53 ? 0.898 7.574 -4.598 1 97.56 53 ALA B C 1
ATOM 1638 O O . ALA B 1 53 ? -0.062 7.734 -5.355 1 97.56 53 ALA B O 1
ATOM 1639 N N . PHE B 1 54 ? 0.98 8.164 -3.447 1 96.81 54 PHE B N 1
ATOM 1640 C CA . PHE B 1 54 ? -0.078 9.039 -2.963 1 96.81 54 PHE B CA 1
ATOM 1641 C C . PHE B 1 54 ? 0.157 10.477 -3.422 1 96.81 54 PHE B C 1
ATOM 1643 O O . PHE B 1 54 ? -0.778 11.164 -3.842 1 96.81 54 PHE B O 1
ATOM 1650 N N . SER B 1 55 ? 1.436 10.906 -3.412 1 95.62 55 SER B N 1
ATOM 1651 C CA . SER B 1 55 ? 1.759 12.328 -3.539 1 95.62 55 SER B CA 1
ATOM 1652 C C . SER B 1 55 ? 2.668 12.578 -4.738 1 95.62 55 SER B C 1
ATOM 1654 O O . SER B 1 55 ? 3.783 12.062 -4.797 1 95.62 55 SER B O 1
ATOM 1656 N N . GLU B 1 56 ? 2.238 13.461 -5.645 1 93.94 56 GLU B N 1
ATOM 1657 C CA . GLU B 1 56 ? 3.076 13.867 -6.77 1 93.94 56 GLU B CA 1
ATOM 1658 C C . GLU B 1 56 ? 4.352 14.555 -6.289 1 93.94 56 GLU B C 1
ATOM 1660 O O . GLU B 1 56 ? 5.406 14.414 -6.91 1 93.94 56 GLU B O 1
ATOM 1665 N N . TYR B 1 57 ? 4.199 15.258 -5.207 1 93.69 57 TYR B N 1
ATOM 1666 C CA . TYR B 1 57 ? 5.352 15.922 -4.598 1 93.69 57 TYR B CA 1
ATOM 1667 C C . TYR B 1 57 ? 6.43 14.906 -4.234 1 93.69 57 TYR B C 1
ATOM 1669 O O . TYR B 1 57 ? 7.59 15.062 -4.621 1 93.69 57 TYR B O 1
ATOM 1677 N N . TYR B 1 58 ? 6.043 13.867 -3.531 1 94.69 58 TYR B N 1
ATOM 1678 C CA . TYR B 1 58 ? 6.996 12.844 -3.117 1 94.69 58 TYR B CA 1
ATOM 1679 C C . TYR B 1 58 ? 7.445 12 -4.305 1 94.69 58 TYR B C 1
ATOM 1681 O O . T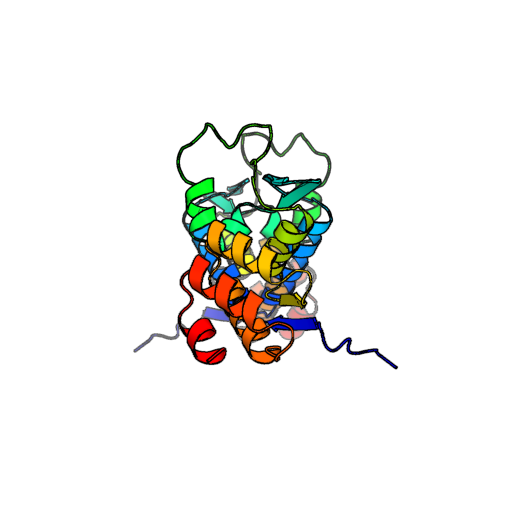YR B 1 58 ? 8.594 11.555 -4.355 1 94.69 58 TYR B O 1
ATOM 1689 N N . ARG B 1 59 ? 6.531 11.805 -5.254 1 94.62 59 ARG B N 1
ATOM 1690 C CA . ARG B 1 59 ? 6.922 11.07 -6.453 1 94.62 59 ARG B CA 1
ATOM 1691 C C . ARG B 1 59 ? 8.078 11.766 -7.172 1 94.62 59 ARG B C 1
ATOM 1693 O O . ARG B 1 59 ? 9.062 11.125 -7.535 1 94.62 59 ARG B O 1
ATOM 1700 N N . ALA B 1 60 ? 7.957 13.031 -7.371 1 93 60 ALA B N 1
ATOM 1701 C CA . ALA B 1 60 ? 9.008 13.828 -8.008 1 93 60 ALA B CA 1
ATOM 1702 C C . ALA B 1 60 ? 10.289 13.797 -7.184 1 93 60 ALA B C 1
ATOM 1704 O O . ALA B 1 60 ? 11.383 13.648 -7.734 1 93 60 ALA B O 1
ATOM 1705 N N . MET B 1 61 ? 10.164 13.875 -5.902 1 90.75 61 MET B N 1
ATOM 1706 C CA . MET B 1 61 ? 11.305 13.898 -5 1 90.75 61 MET B CA 1
ATOM 1707 C C . MET B 1 61 ? 12.125 12.617 -5.129 1 90.75 61 MET B C 1
ATOM 1709 O O . MET B 1 61 ? 13.359 12.664 -5.145 1 90.75 61 MET B O 1
ATOM 1713 N N . PHE B 1 62 ? 11.453 11.508 -5.262 1 92.44 62 PHE B N 1
ATOM 1714 C CA . PHE B 1 62 ? 12.148 10.234 -5.168 1 92.44 62 PHE B CA 1
ATOM 1715 C C . PHE B 1 62 ? 12.508 9.711 -6.551 1 92.44 62 PHE B C 1
ATOM 1717 O O . PHE B 1 62 ? 13.297 8.766 -6.68 1 92.44 62 PHE B O 1
ATOM 1724 N N . THR B 1 63 ? 11.93 10.188 -7.555 1 90.19 63 THR B N 1
ATOM 1725 C CA . THR B 1 63 ? 12.227 9.695 -8.898 1 90.19 63 THR B CA 1
ATOM 1726 C C . THR B 1 63 ? 13.133 10.664 -9.641 1 90.19 63 THR B 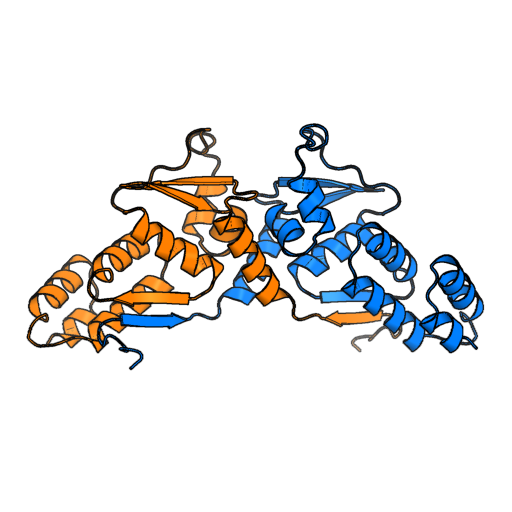C 1
ATOM 1728 O O . THR B 1 63 ? 13.664 10.336 -10.703 1 90.19 63 THR B O 1
ATOM 1731 N N . SER B 1 64 ? 13.07 11.859 -9.336 1 80.25 64 SER B N 1
ATOM 1732 C CA . SER B 1 64 ? 13.945 12.844 -9.969 1 80.25 64 SER B CA 1
ATOM 1733 C C . SER B 1 64 ? 15.414 12.562 -9.656 1 80.25 64 SER B C 1
ATOM 1735 O O . SER B 1 64 ? 15.727 11.938 -8.633 1 80.25 64 SER B O 1
ATOM 1737 N N . LYS B 1 65 ? 16.312 12.281 -10.664 1 59.53 65 LYS B N 1
ATOM 1738 C CA . LYS B 1 65 ? 17.75 12.016 -10.641 1 59.53 65 LYS B CA 1
ATOM 1739 C C . LYS B 1 65 ? 18.422 12.727 -9.469 1 59.53 65 LYS B C 1
ATOM 1741 O O . LYS B 1 65 ? 19.641 12.875 -9.445 1 59.53 65 LYS B O 1
ATOM 1746 N N . CYS B 1 66 ? 17.891 13.438 -8.75 1 46.62 66 CYS B N 1
ATOM 1747 C CA . CYS B 1 66 ? 18.844 14 -7.793 1 46.62 66 CYS B CA 1
ATOM 1748 C C . CYS B 1 66 ? 19.438 12.914 -6.914 1 46.62 66 CYS B C 1
ATOM 1750 O O . CYS B 1 66 ? 18.781 12.406 -6.008 1 46.62 66 CYS B O 1
ATOM 1752 N N . LYS B 1 67 ? 20.266 11.984 -7.477 1 46.16 67 LYS B N 1
ATOM 1753 C CA . LYS B 1 67 ? 21.234 11.148 -6.77 1 46.16 67 LYS B CA 1
ATOM 1754 C C . LYS B 1 67 ? 21.641 11.781 -5.441 1 46.16 67 LYS B C 1
ATOM 1756 O O . LYS B 1 67 ? 22.188 11.102 -4.57 1 46.16 67 LYS B O 1
ATOM 1761 N N . GLU B 1 68 ? 21.656 13.086 -5.496 1 41.28 68 GLU B N 1
ATOM 1762 C CA . GLU B 1 68 ? 22.359 13.82 -4.445 1 41.28 68 GLU B CA 1
ATOM 1763 C C . GLU B 1 68 ? 21.594 13.773 -3.129 1 41.28 68 GLU B C 1
ATOM 1765 O O . GLU B 1 68 ? 22.172 13.953 -2.059 1 41.28 68 GLU B O 1
ATOM 1770 N N . GLY B 1 69 ? 20.297 13.867 -3.184 1 45.03 69 GLY B N 1
ATOM 1771 C CA . GLY B 1 69 ? 19.641 13.984 -1.889 1 45.03 69 GLY B CA 1
ATOM 1772 C C . GLY B 1 69 ? 19.438 12.648 -1.195 1 45.03 69 GLY B C 1
ATOM 1773 O O . GLY B 1 69 ? 18.844 12.586 -0.12 1 45.03 69 GLY B O 1
ATOM 1774 N N . CYS B 1 70 ? 19.188 11.586 -1.988 1 48.06 70 CYS B N 1
ATOM 1775 C CA . CYS B 1 70 ? 19.094 10.32 -1.271 1 48.06 70 CYS B CA 1
ATOM 1776 C C . CYS B 1 70 ? 20.438 9.961 -0.626 1 48.06 70 CYS B C 1
ATOM 1778 O O . CYS B 1 70 ? 21.297 9.375 -1.273 1 48.06 70 CYS B O 1
ATOM 1780 N N . THR B 1 71 ? 20.922 11.008 -0.083 1 49.47 71 THR B N 1
ATOM 1781 C CA . THR B 1 71 ? 22.141 10.656 0.638 1 49.47 71 THR B CA 1
ATOM 1782 C C . THR B 1 71 ? 21.844 9.609 1.713 1 49.47 71 THR B C 1
ATOM 1784 O O . THR B 1 71 ? 20.688 9.398 2.082 1 49.47 71 THR B O 1
ATOM 1787 N N . ASP B 1 72 ? 22.766 8.82 2.033 1 58.94 72 ASP B N 1
ATOM 1788 C CA . ASP B 1 72 ? 22.812 7.914 3.178 1 58.94 72 ASP B CA 1
ATOM 1789 C C . ASP B 1 72 ? 22.172 8.547 4.41 1 58.94 72 ASP B C 1
ATOM 1791 O O . ASP B 1 72 ? 21.75 7.844 5.328 1 58.94 72 ASP B O 1
ATOM 1795 N N . ASP B 1 73 ? 22.031 9.977 4.406 1 64.69 73 ASP B N 1
ATOM 1796 C CA . ASP B 1 73 ? 21.734 10.617 5.684 1 64.69 73 ASP B CA 1
ATOM 1797 C C . ASP B 1 73 ? 20.266 10.992 5.793 1 64.69 73 ASP B C 1
ATOM 1799 O O . ASP B 1 73 ? 19.859 11.648 6.754 1 64.69 73 ASP B O 1
ATOM 1803 N N . GLY B 1 74 ? 19.328 10.586 4.93 1 85.81 74 GLY B N 1
ATOM 1804 C CA . GLY B 1 74 ? 17.922 10.914 5.09 1 85.81 74 GLY B CA 1
ATOM 1805 C C . GLY B 1 74 ? 17.547 12.234 4.445 1 85.81 74 GLY B C 1
ATOM 1806 O O . GLY B 1 74 ? 18.375 12.883 3.811 1 85.81 74 GLY B O 1
ATOM 1807 N N . VAL B 1 75 ? 16.312 12.711 4.41 1 91.56 75 VAL B N 1
ATOM 1808 C CA . VAL B 1 75 ? 15.766 13.93 3.84 1 91.56 75 VAL B CA 1
ATOM 1809 C C . VAL B 1 75 ? 15.531 14.961 4.945 1 91.56 75 VAL B C 1
ATOM 1811 O O . VAL B 1 75 ? 14.836 14.68 5.926 1 91.56 75 VAL B O 1
ATOM 1814 N N . LYS B 1 76 ? 16.094 16.078 4.863 1 92.94 76 LYS B N 1
ATOM 1815 C CA . LYS B 1 76 ? 15.898 17.156 5.84 1 92.94 76 LYS B CA 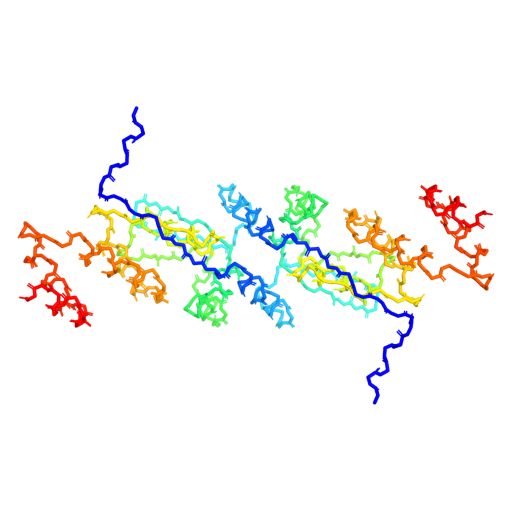1
ATOM 1816 C C . LYS B 1 76 ? 14.602 17.906 5.566 1 92.94 76 LYS B C 1
ATOM 1818 O O . LYS B 1 76 ? 14.352 18.328 4.434 1 92.94 76 LYS B O 1
ATOM 1823 N N . VAL B 1 77 ? 13.852 18.031 6.562 1 93.19 77 VAL B N 1
ATOM 1824 C CA . VAL B 1 77 ? 12.609 18.781 6.473 1 93.19 77 VAL B CA 1
ATOM 1825 C C . VAL B 1 77 ? 12.664 19.969 7.43 1 93.19 77 VAL B C 1
ATOM 1827 O O . VAL B 1 77 ? 12.734 19.797 8.648 1 93.19 77 VAL B O 1
ATOM 1830 N N . VAL B 1 78 ? 12.57 21.125 6.895 1 93.19 78 VAL B N 1
ATOM 1831 C CA . VAL B 1 78 ? 12.68 22.344 7.695 1 93.19 78 VAL B CA 1
ATOM 1832 C C . VAL B 1 78 ? 11.289 22.922 7.941 1 93.19 78 VAL B C 1
ATOM 1834 O O . VAL B 1 78 ? 10.453 22.969 7.031 1 93.19 78 VAL B O 1
ATOM 1837 N N . GLY B 1 79 ? 11.039 23.406 9.086 1 94.5 79 GLY B N 1
ATOM 1838 C CA . GLY B 1 79 ? 9.812 24.141 9.383 1 94.5 79 GLY B CA 1
ATOM 1839 C C . GLY B 1 79 ? 8.672 23.234 9.805 1 94.5 79 GLY B C 1
ATOM 1840 O O . GLY B 1 79 ? 7.551 23.688 10.016 1 94.5 79 GLY B O 1
ATOM 1841 N N . ILE B 1 80 ? 8.961 21.984 9.875 1 96.44 80 ILE B N 1
ATOM 1842 C CA . ILE B 1 80 ? 7.938 21.031 10.281 1 96.44 80 ILE B CA 1
ATOM 1843 C C . ILE B 1 80 ? 8.453 20.188 11.445 1 96.44 80 ILE B C 1
ATOM 1845 O O . ILE B 1 80 ? 9.578 19.672 11.398 1 96.44 80 ILE B O 1
ATOM 1849 N N . THR B 1 81 ? 7.664 20.109 12.5 1 97.19 81 THR B N 1
ATOM 1850 C CA . THR B 1 81 ? 8.047 19.25 13.609 1 97.19 81 THR B CA 1
ATOM 1851 C C . THR B 1 81 ? 7.816 17.781 13.266 1 97.19 81 THR B C 1
ATOM 1853 O O . THR B 1 81 ? 6.984 17.469 12.414 1 97.19 81 THR B O 1
ATOM 1856 N N . ALA B 1 82 ? 8.453 16.891 14 1 97.56 82 ALA B N 1
ATOM 1857 C CA . ALA B 1 82 ? 8.289 15.445 13.797 1 97.56 82 ALA B CA 1
ATOM 1858 C C . ALA B 1 82 ? 6.848 15.016 14.055 1 97.56 82 ALA B C 1
ATOM 1860 O O . ALA B 1 82 ? 6.32 14.141 13.367 1 97.56 82 ALA B O 1
ATOM 1861 N N . LEU B 1 83 ? 6.297 15.617 15.031 1 97.25 83 LEU B N 1
ATOM 1862 C CA . LEU B 1 83 ? 4.918 15.289 15.375 1 97.25 83 LEU B CA 1
ATOM 1863 C C . LEU B 1 83 ? 3.98 15.578 14.203 1 97.25 83 LEU B C 1
ATOM 1865 O O . LEU B 1 83 ? 3.207 14.711 13.797 1 97.25 83 LEU B O 1
ATOM 1869 N N . ILE B 1 84 ? 4.062 16.734 13.617 1 97.94 84 ILE B N 1
ATOM 1870 C CA . ILE B 1 84 ? 3.189 17.156 12.531 1 97.94 84 ILE B CA 1
ATOM 1871 C C . ILE B 1 84 ? 3.467 16.328 11.281 1 97.94 84 ILE B C 1
ATOM 1873 O O . ILE B 1 84 ? 2.537 15.891 10.602 1 97.94 84 ILE B O 1
ATOM 1877 N N . LEU B 1 85 ? 4.742 16.109 11.039 1 98.06 85 LEU B N 1
ATOM 1878 C CA . LEU B 1 85 ? 5.117 15.289 9.891 1 98.06 85 LEU B CA 1
ATOM 1879 C C . LEU B 1 85 ? 4.551 13.883 10.016 1 98.06 85 LEU B C 1
ATOM 1881 O O . LEU B 1 85 ? 4.047 13.312 9.047 1 98.06 85 LEU B O 1
ATOM 1885 N N . ASN B 1 86 ? 4.664 13.367 11.211 1 97.94 86 ASN B N 1
ATOM 1886 C CA . ASN B 1 86 ? 4.133 12.031 11.461 1 97.94 86 ASN B CA 1
ATOM 1887 C C . ASN B 1 86 ? 2.623 11.977 11.242 1 97.94 86 ASN B C 1
ATOM 1889 O O . ASN B 1 86 ? 2.1 10.977 10.742 1 97.94 86 ASN B O 1
ATOM 1893 N N . LEU B 1 87 ? 1.865 12.992 11.594 1 97.69 87 LEU B N 1
ATOM 1894 C CA . LEU B 1 87 ? 0.426 13.047 11.359 1 97.69 87 LEU B CA 1
ATOM 1895 C C . LEU B 1 87 ? 0.112 13 9.867 1 97.69 87 LEU B C 1
ATOM 1897 O O . LEU B 1 87 ? -0.787 12.273 9.445 1 97.69 87 LEU B O 1
ATOM 1901 N N . ILE B 1 88 ? 0.902 13.727 9.109 1 97.88 88 ILE B N 1
ATOM 1902 C CA . ILE B 1 88 ? 0.69 13.797 7.668 1 97.88 88 ILE B CA 1
ATOM 1903 C C . ILE B 1 88 ? 1.017 12.453 7.023 1 97.88 88 ILE B C 1
ATOM 1905 O O . ILE B 1 88 ? 0.231 11.93 6.23 1 97.88 88 ILE B O 1
ATOM 1909 N N . ILE B 1 89 ? 2.152 11.891 7.379 1 97.88 89 ILE B N 1
ATOM 1910 C CA . ILE B 1 89 ? 2.586 10.617 6.805 1 97.88 89 ILE B CA 1
ATOM 1911 C C . ILE B 1 89 ? 1.622 9.508 7.219 1 97.88 89 ILE B C 1
ATOM 1913 O O . ILE B 1 89 ? 1.248 8.664 6.402 1 97.88 89 ILE B O 1
ATOM 1917 N N . SER B 1 90 ? 1.196 9.516 8.477 1 97.56 90 SER B N 1
ATOM 1918 C CA . SER B 1 90 ? 0.21 8.547 8.945 1 97.56 90 SER B CA 1
ATOM 1919 C C . SER B 1 90 ? -1.086 8.656 8.148 1 97.56 90 SER B C 1
ATOM 1921 O O . SER B 1 90 ? -1.701 7.637 7.812 1 97.56 90 SER B O 1
ATOM 1923 N N . PHE B 1 91 ? -1.485 9.828 7.816 1 97.62 91 PHE B N 1
ATOM 1924 C CA . PHE B 1 91 ? -2.676 10.047 7 1 97.62 91 PHE B CA 1
ATOM 1925 C C . PHE B 1 91 ? -2.531 9.367 5.645 1 97.62 91 PHE B C 1
ATOM 1927 O O . PHE B 1 91 ? -3.484 8.766 5.141 1 97.62 91 PHE B O 1
ATOM 1934 N N . ILE B 1 92 ? -1.378 9.477 5.098 1 97.38 92 ILE B N 1
ATOM 1935 C CA . ILE B 1 92 ? -1.134 8.875 3.791 1 97.38 92 ILE B CA 1
ATOM 1936 C C . ILE B 1 92 ? -1.334 7.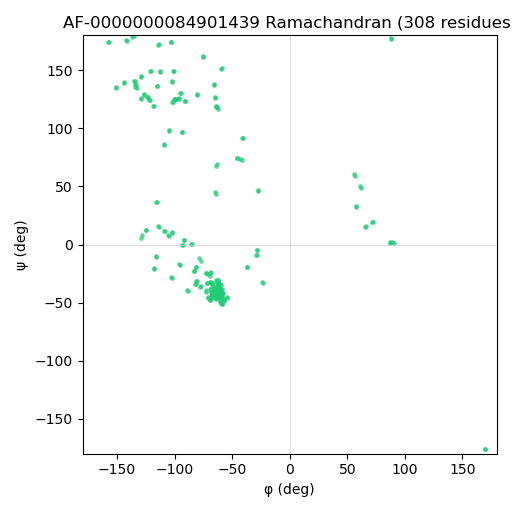363 3.877 1 97.38 92 ILE B C 1
ATOM 1938 O O . ILE B 1 92 ? -1.949 6.762 2.992 1 97.38 92 ILE B O 1
ATOM 1942 N N . TYR B 1 93 ? -0.946 6.75 4.941 1 97.12 93 TYR B N 1
ATOM 1943 C CA . TYR B 1 93 ? -0.995 5.305 5.109 1 97.12 93 TYR B CA 1
ATOM 1944 C C . TYR B 1 93 ? -2.395 4.848 5.504 1 97.12 93 TYR B C 1
ATOM 1946 O O . TYR B 1 93 ? -2.809 3.734 5.168 1 97.12 93 TYR B O 1
ATOM 1954 N N . THR B 1 94 ? -3.178 5.676 6.242 1 96 94 THR B N 1
ATOM 1955 C CA . THR B 1 94 ? -4.363 5.164 6.918 1 96 94 THR B CA 1
ATOM 1956 C C . THR B 1 94 ? -5.625 5.844 6.387 1 96 94 THR B C 1
ATOM 1958 O O . THR B 1 94 ? -6.738 5.375 6.633 1 96 94 THR B O 1
ATOM 1961 N N . ALA B 1 95 ? -5.48 6.992 5.77 1 95.81 95 ALA B N 1
ATOM 1962 C CA . ALA B 1 95 ? -6.586 7.797 5.25 1 95.81 95 ALA B CA 1
ATOM 1963 C C . ALA B 1 95 ? -7.375 8.438 6.387 1 95.81 95 ALA B C 1
ATOM 1965 O O . ALA B 1 95 ? -8.531 8.828 6.207 1 95.81 95 ALA B O 1
ATOM 1966 N N . LYS B 1 96 ? -6.73 8.508 7.531 1 96.44 96 LYS B N 1
ATOM 1967 C CA . LYS B 1 96 ? -7.352 9.141 8.688 1 96.44 96 LYS B CA 1
ATOM 1968 C C . LYS B 1 96 ? -6.422 10.188 9.312 1 96.44 96 LYS B C 1
ATOM 1970 O O . LYS B 1 96 ? -5.207 9.992 9.352 1 96.44 96 LYS B O 1
ATOM 1975 N N . ILE B 1 97 ? -7.02 11.242 9.805 1 97.31 97 ILE B N 1
ATOM 1976 C CA . ILE B 1 97 ? -6.215 12.25 10.484 1 97.31 97 ILE B CA 1
ATOM 1977 C C . ILE B 1 97 ? -7.062 12.953 11.547 1 97.31 97 ILE B C 1
ATOM 1979 O O . ILE B 1 97 ? -8.242 13.242 11.312 1 97.31 97 ILE B O 1
ATOM 1983 N N . THR B 1 98 ? -6.48 13.117 12.68 1 97 98 THR B N 1
ATOM 1984 C CA . THR B 1 98 ? -7.125 13.852 13.766 1 97 98 THR B CA 1
ATOM 1985 C C . THR B 1 98 ? -6.578 15.273 13.859 1 97 98 THR B C 1
ATOM 1987 O O . THR B 1 98 ? -5.363 15.469 13.953 1 97 98 THR B O 1
ATOM 1990 N N . ILE B 1 99 ? -7.441 16.219 13.812 1 97.31 99 ILE B N 1
ATOM 1991 C CA . ILE B 1 99 ? -7.07 17.625 13.859 1 97.31 99 ILE B CA 1
ATOM 1992 C C . ILE B 1 99 ? -7.625 18.266 15.141 1 97.31 99 ILE B C 1
ATOM 1994 O O . ILE B 1 99 ? -8.766 17.984 15.531 1 97.31 99 ILE B O 1
ATOM 1998 N N . ASN B 1 100 ? -6.855 19.047 15.797 1 95.75 100 ASN B N 1
ATOM 1999 C CA . ASN B 1 100 ? -7.297 19.812 16.953 1 95.75 100 ASN B CA 1
ATOM 2000 C C . ASN B 1 100 ? -6.777 21.234 16.922 1 95.75 100 ASN B C 1
ATOM 2002 O O . ASN B 1 100 ? -6.031 21.609 16.016 1 95.75 100 ASN B O 1
ATOM 2006 N N . SER B 1 101 ? -7.152 22.016 17.922 1 93.31 101 SER B N 1
ATOM 2007 C CA . SER B 1 101 ? -6.867 23.453 17.922 1 93.31 101 SER B CA 1
ATOM 2008 C C . SER B 1 101 ? -5.371 23.719 18.078 1 93.31 101 SER B C 1
ATOM 2010 O O . SER B 1 101 ? -4.871 24.75 17.641 1 93.31 101 SER B O 1
ATOM 2012 N N . GLU B 1 102 ? -4.656 22.797 18.641 1 94 102 GLU B N 1
ATOM 2013 C CA . GLU B 1 102 ? -3.236 22.984 18.922 1 94 102 GLU B CA 1
ATOM 2014 C C . GLU B 1 102 ? -2.391 22.672 17.688 1 94 102 GLU B C 1
ATOM 2016 O O . GLU B 1 102 ? -1.305 23.234 17.516 1 94 102 GLU B O 1
ATOM 2021 N N . THR B 1 103 ? -2.98 21.859 16.781 1 96.31 103 THR B N 1
ATOM 2022 C CA . THR B 1 103 ? -2.127 21.359 15.711 1 96.31 103 THR B CA 1
ATOM 2023 C C . THR B 1 103 ? -2.604 21.875 14.359 1 96.31 103 THR B C 1
ATOM 2025 O O . THR B 1 103 ? -1.876 21.797 13.367 1 96.31 103 THR B O 1
ATOM 2028 N N . VAL B 1 104 ? -3.756 22.484 14.258 1 96.88 104 VAL B N 1
ATOM 2029 C CA . VAL B 1 104 ? -4.426 22.781 12.992 1 96.88 104 VAL B CA 1
ATOM 2030 C C . VAL B 1 104 ? -3.568 23.734 12.164 1 96.88 104 VAL B C 1
ATOM 2032 O O . VAL B 1 104 ? -3.426 23.547 10.945 1 96.88 104 VAL B O 1
ATOM 2035 N N . TYR B 1 105 ? -2.99 24.719 12.711 1 96.31 105 TYR B N 1
ATOM 2036 C CA . TYR B 1 105 ? -2.238 25.703 11.945 1 96.31 105 TYR B CA 1
ATOM 2037 C C . TYR B 1 105 ? -0.94 25.109 11.414 1 96.31 105 TYR B C 1
ATOM 2039 O O . TYR B 1 105 ? -0.606 25.281 10.242 1 96.31 105 TYR B O 1
ATOM 2047 N N . GLN B 1 106 ? -0.248 24.391 12.281 1 97 106 GLN B N 1
ATOM 2048 C CA . GLN B 1 106 ? 0.982 23.734 11.852 1 97 106 GLN B CA 1
ATOM 2049 C C . GLN B 1 106 ? 0.698 22.672 10.797 1 97 106 GLN B C 1
ATOM 2051 O O . GLN B 1 106 ? 1.474 22.516 9.852 1 97 106 GLN B O 1
ATOM 2056 N N . LEU B 1 107 ? -0.353 22 10.945 1 97.88 107 LEU B N 1
ATOM 2057 C CA . LEU B 1 107 ? -0.756 20.984 9.984 1 97.88 107 LEU B CA 1
ATOM 2058 C C . LEU B 1 107 ? -1.021 21.594 8.617 1 97.88 107 LEU B C 1
ATOM 2060 O O . LEU B 1 107 ? -0.577 21.047 7.598 1 97.88 107 LEU B O 1
ATOM 2064 N N . TYR B 1 108 ? -1.753 22.703 8.617 1 97.62 108 TYR B N 1
ATOM 2065 C CA . TYR B 1 108 ? -2.023 23.391 7.355 1 97.62 108 TYR B CA 1
ATOM 2066 C C . TYR B 1 108 ? -0.726 23.812 6.676 1 97.62 108 TYR B C 1
ATOM 2068 O O . TYR B 1 108 ? -0.545 23.594 5.477 1 97.62 108 TYR B O 1
ATOM 2076 N N . GLU B 1 109 ? 0.133 24.391 7.434 1 96.56 109 GLU B N 1
ATOM 2077 C CA . GLU B 1 109 ? 1.399 24.875 6.887 1 96.56 109 GLU B CA 1
ATOM 2078 C C . GLU B 1 109 ? 2.211 23.719 6.285 1 96.56 109 GLU B C 1
ATOM 2080 O O . GLU B 1 109 ? 2.744 23.844 5.184 1 96.56 109 GLU B O 1
ATOM 2085 N N . ALA B 1 110 ? 2.291 22.641 6.984 1 96.75 110 ALA B N 1
ATOM 2086 C CA . ALA B 1 110 ? 3.023 21.469 6.516 1 96.75 110 ALA B CA 1
ATOM 2087 C C . ALA B 1 110 ? 2.383 20.891 5.258 1 96.75 110 ALA B C 1
ATOM 2089 O O . ALA B 1 110 ? 3.074 20.594 4.281 1 96.75 110 ALA B O 1
ATOM 2090 N N . ALA B 1 111 ? 1.065 20.75 5.332 1 97.19 111 ALA B N 1
ATOM 2091 C CA . ALA B 1 111 ? 0.333 20.234 4.18 1 97.19 111 ALA B CA 1
ATOM 2092 C C . ALA B 1 111 ? 0.529 21.125 2.955 1 97.19 111 ALA B C 1
ATOM 2094 O O . ALA B 1 111 ? 0.627 20.625 1.83 1 97.19 111 ALA B O 1
ATOM 2095 N N . ASN B 1 112 ? 0.469 22.422 3.199 1 95.56 112 ASN B N 1
ATOM 2096 C CA . ASN B 1 112 ? 0.71 23.391 2.133 1 95.56 112 ASN B CA 1
ATOM 2097 C C . ASN B 1 112 ? 2.115 23.25 1.553 1 95.56 112 ASN B C 1
ATOM 2099 O O . ASN B 1 112 ? 2.289 23.234 0.333 1 95.56 112 ASN B O 1
ATOM 2103 N N . MET B 1 113 ? 3.105 23.078 2.408 1 92.94 113 MET B N 1
ATOM 2104 C CA . MET B 1 113 ? 4.496 22.906 1.989 1 92.94 113 MET B CA 1
ATOM 2105 C C . MET B 1 113 ? 4.676 21.609 1.204 1 92.94 113 MET B C 1
ATOM 2107 O O . MET B 1 113 ? 5.363 21.594 0.181 1 92.94 113 MET B O 1
ATOM 2111 N N . LEU B 1 114 ? 4.031 20.516 1.648 1 93.38 114 LEU B N 1
ATOM 2112 C CA . LEU B 1 114 ? 4.223 19.188 1.079 1 93.38 114 LEU B CA 1
ATOM 2113 C C . LEU B 1 114 ? 3.186 18.906 -0.001 1 93.38 114 LEU B C 1
ATOM 2115 O O . LEU B 1 114 ? 3.139 17.797 -0.547 1 93.38 114 LEU B O 1
ATOM 2119 N N . GLN B 1 115 ? 2.324 19.875 -0.216 1 92.81 115 GLN B N 1
ATOM 2120 C CA . GLN B 1 115 ? 1.332 19.828 -1.284 1 92.81 115 GLN B CA 1
ATOM 2121 C C . GLN B 1 115 ? 0.376 18.656 -1.094 1 92.81 115 GLN B C 1
ATOM 2123 O O . GLN B 1 115 ? 0.164 17.859 -2.014 1 92.81 115 GLN B O 1
ATOM 2128 N N . ILE B 1 116 ? -0.133 18.531 0.056 1 94.25 116 ILE B N 1
ATOM 2129 C CA . ILE B 1 116 ? -1.142 17.531 0.382 1 94.25 116 ILE B CA 1
ATOM 2130 C C . ILE B 1 116 ? -2.514 18.203 0.49 1 94.25 116 ILE B C 1
ATOM 2132 O O . ILE B 1 116 ? -2.922 18.625 1.574 1 94.25 116 ILE B O 1
ATOM 2136 N N . LYS B 1 117 ? -3.266 18.141 -0.491 1 93.12 117 LYS B N 1
ATOM 2137 C CA . LYS B 1 117 ? -4.477 18.938 -0.648 1 93.12 117 LYS B CA 1
ATOM 2138 C C . LYS B 1 117 ? -5.551 18.516 0.348 1 93.12 117 LYS B C 1
ATOM 2140 O O . LYS B 1 117 ? -6.211 19.359 0.958 1 93.12 117 LYS B O 1
ATOM 2145 N N . TYR B 1 118 ? -5.793 17.234 0.503 1 93.56 118 TYR B N 1
ATOM 2146 C CA . TYR B 1 118 ? -6.844 16.719 1.376 1 93.56 118 TYR B CA 1
ATOM 2147 C C . TYR B 1 118 ? -6.691 17.266 2.791 1 93.56 118 TYR B C 1
ATOM 2149 O O . TYR B 1 118 ? -7.66 17.734 3.387 1 93.56 118 TYR B O 1
ATOM 2157 N N . VAL B 1 119 ? -5.516 17.234 3.264 1 96.12 119 VAL B N 1
ATOM 2158 C CA . VAL B 1 119 ? -5.27 17.641 4.645 1 96.12 119 VAL B CA 1
ATOM 2159 C C . VAL B 1 119 ? -5.488 19.141 4.781 1 96.12 119 VAL B C 1
ATOM 2161 O O . VAL B 1 119 ? -6.043 19.609 5.781 1 96.12 119 VAL B O 1
ATOM 2164 N N . LYS B 1 120 ? -5.102 19.922 3.795 1 96.31 120 LYS B N 1
ATOM 2165 C CA . LYS B 1 120 ? -5.367 21.359 3.797 1 96.31 120 LYS B CA 1
ATOM 2166 C C . LYS B 1 120 ? -6.863 21.641 3.918 1 96.31 120 LYS B C 1
ATOM 2168 O O . LYS B 1 120 ? -7.281 22.453 4.746 1 96.31 120 LYS B O 1
ATOM 2173 N N . ASP B 1 121 ? -7.559 20.953 3.127 1 96.5 121 ASP B N 1
ATOM 2174 C CA . ASP B 1 121 ? -9.008 21.156 3.115 1 96.5 121 ASP B CA 1
ATOM 2175 C C . ASP B 1 121 ? -9.617 20.797 4.465 1 96.5 121 ASP B C 1
ATOM 2177 O O . ASP B 1 121 ? -10.531 21.469 4.945 1 96.5 121 ASP B O 1
ATOM 2181 N N . TYR B 1 122 ? -9.133 19.734 5.031 1 97.06 122 TYR B N 1
ATOM 2182 C CA . TYR B 1 122 ? -9.633 19.312 6.336 1 97.06 122 TYR B CA 1
ATOM 2183 C C . TYR B 1 122 ? -9.344 20.375 7.391 1 97.06 122 TYR B C 1
ATOM 2185 O O . TYR B 1 122 ? -10.188 20.656 8.25 1 97.06 122 TYR B O 1
ATOM 2193 N N . CYS B 1 123 ? -8.164 20.953 7.359 1 97.06 123 CYS B N 1
ATOM 2194 C CA . CYS B 1 123 ? -7.797 22 8.305 1 97.06 123 CYS B CA 1
ATOM 2195 C C . CYS B 1 123 ? -8.711 23.203 8.164 1 97.06 123 CYS B C 1
ATOM 2197 O O . CYS B 1 123 ? -9.18 23.766 9.164 1 97.06 123 CYS B O 1
ATOM 2199 N N . VAL B 1 124 ? -8.969 23.594 6.922 1 96.06 124 VAL B N 1
ATOM 2200 C CA . VAL B 1 124 ? -9.852 24.719 6.656 1 96.06 124 VAL B CA 1
ATOM 2201 C C . VAL B 1 124 ? -11.258 24.406 7.18 1 96.06 124 VAL B C 1
ATOM 2203 O O . VAL B 1 124 ? -11.883 25.25 7.82 1 96.06 124 VAL B O 1
ATOM 2206 N N . GLY B 1 125 ? -11.68 23.203 6.887 1 95.38 125 GLY B N 1
ATOM 2207 C CA . GLY B 1 125 ? -12.977 22.797 7.414 1 95.38 125 GLY B CA 1
ATOM 2208 C C . GLY B 1 125 ? -13.039 22.828 8.93 1 95.38 125 GLY B C 1
ATOM 2209 O O . GLY B 1 125 ? -14.047 23.281 9.5 1 95.38 125 GLY B O 1
ATOM 2210 N N . PHE B 1 126 ? -12.086 22.375 9.578 1 96.19 126 PHE B N 1
ATOM 2211 C CA . PHE B 1 126 ? -12.016 22.375 11.039 1 96.19 126 PHE B CA 1
ATOM 2212 C C . PHE B 1 126 ? -12.094 23.812 11.57 1 96.19 126 PHE B C 1
ATOM 2214 O O . PHE B 1 126 ? -12.836 24.078 12.516 1 96.19 126 PHE B O 1
ATOM 2221 N N . LEU B 1 127 ? -11.312 24.75 11 1 94.31 127 LEU B N 1
ATOM 2222 C CA . LEU B 1 127 ? -11.281 26.141 11.438 1 94.31 127 LEU B CA 1
ATOM 2223 C C . LEU B 1 127 ? -12.648 26.797 11.242 1 94.31 127 LEU B C 1
ATOM 2225 O O . LEU B 1 127 ? -13.078 27.578 12.086 1 94.31 127 LEU B O 1
ATOM 2229 N N . LYS B 1 128 ? -13.297 26.438 10.172 1 93.5 128 LYS B N 1
ATOM 2230 C CA . LYS B 1 128 ? -14.641 26.953 9.922 1 93.5 128 LYS B CA 1
ATOM 2231 C C . LYS B 1 128 ? -15.625 26.469 10.977 1 93.5 128 LYS B C 1
ATOM 2233 O O . LYS B 1 128 ? -16.438 27.25 11.484 1 93.5 128 LYS B O 1
ATOM 2238 N N . ASP B 1 129 ? -15.492 25.203 11.266 1 93.06 129 ASP B N 1
ATOM 2239 C CA . ASP B 1 129 ? -16.438 24.578 12.188 1 93.06 129 ASP B CA 1
ATOM 2240 C C . ASP B 1 129 ? -16.219 25.078 13.617 1 93.06 129 ASP B C 1
ATOM 2242 O O . ASP B 1 129 ? -17.141 25.047 14.438 1 93.06 129 ASP B O 1
ATOM 2246 N N . THR B 1 130 ? -15.047 25.516 13.945 1 91.38 130 THR B N 1
ATOM 2247 C CA . THR B 1 130 ? -14.719 25.875 15.32 1 91.38 130 THR B CA 1
ATOM 2248 C C . THR B 1 130 ? -14.562 27.391 15.453 1 91.38 130 THR B C 1
ATOM 2250 O O . THR B 1 130 ? -14.07 27.875 16.469 1 91.38 130 THR B O 1
ATOM 2253 N N . LEU B 1 131 ? -14.969 28.047 14.422 1 90.69 131 LEU B N 1
ATOM 2254 C CA . LEU B 1 131 ? -14.852 29.5 14.461 1 90.69 131 LEU B CA 1
ATOM 2255 C C . LEU B 1 131 ? -15.75 30.094 15.539 1 90.69 131 LEU B C 1
ATOM 2257 O O . LEU B 1 131 ? -16.922 29.703 15.656 1 90.69 131 LEU B O 1
ATOM 2261 N N . GLU B 1 132 ? -15.188 30.859 16.344 1 89 132 GLU B N 1
ATOM 2262 C CA . GLU B 1 132 ? -15.898 31.609 17.391 1 89 132 GLU B CA 1
ATOM 2263 C C . GLU B 1 132 ? -15.297 33 17.578 1 89 132 GLU B C 1
ATOM 2265 O O . GLU B 1 132 ? -14.281 33.312 16.953 1 89 132 GLU B O 1
ATOM 2270 N N . VAL B 1 133 ? -15.883 33.75 18.391 1 86.69 133 VAL B N 1
ATOM 2271 C CA . VAL B 1 133 ? -15.492 35.156 18.594 1 86.69 133 VAL B CA 1
ATOM 2272 C C . VAL B 1 133 ? -14.078 35.219 19.172 1 86.69 133 VAL B C 1
ATOM 2274 O O . VAL B 1 133 ? -13.289 36.094 18.812 1 86.69 133 VAL B O 1
ATOM 2277 N N . GLY B 1 134 ? -13.695 34.219 19.938 1 89.5 134 GLY B N 1
ATOM 2278 C CA . GLY B 1 134 ? -12.422 34.25 20.625 1 89.5 134 GLY B CA 1
ATOM 2279 C C . GLY B 1 134 ? -11.242 33.906 19.734 1 89.5 134 GLY B C 1
ATOM 2280 O O . GLY B 1 134 ? -10.094 34.156 20.094 1 89.5 134 GLY B O 1
ATOM 2281 N N . ASN B 1 135 ? -11.531 33.406 18.562 1 89.5 135 ASN B N 1
ATOM 2282 C CA . ASN B 1 135 ? -10.43 33.031 17.688 1 89.5 135 ASN B CA 1
ATOM 2283 C C . ASN B 1 135 ? -10.578 33.625 16.297 1 89.5 135 ASN B C 1
ATOM 2285 O O . ASN B 1 135 ? -9.781 33.344 15.406 1 89.5 135 ASN B O 1
ATOM 2289 N N . CYS B 1 136 ? -11.523 34.438 16.047 1 90.31 136 CYS B N 1
ATOM 2290 C CA . CYS B 1 136 ? -11.859 35 14.734 1 90.31 136 CYS B CA 1
ATOM 2291 C C . CYS B 1 136 ? -10.703 35.812 14.164 1 90.31 136 CYS B C 1
ATOM 2293 O O . CYS B 1 136 ? -10.367 35.688 12.984 1 90.31 136 CYS B O 1
ATOM 2295 N N . LEU B 1 137 ? -10.094 36.594 15.039 1 90.44 137 LEU B N 1
ATOM 2296 C CA . LEU B 1 137 ? -9.016 37.438 14.562 1 90.44 137 LEU B CA 1
ATOM 2297 C C . LE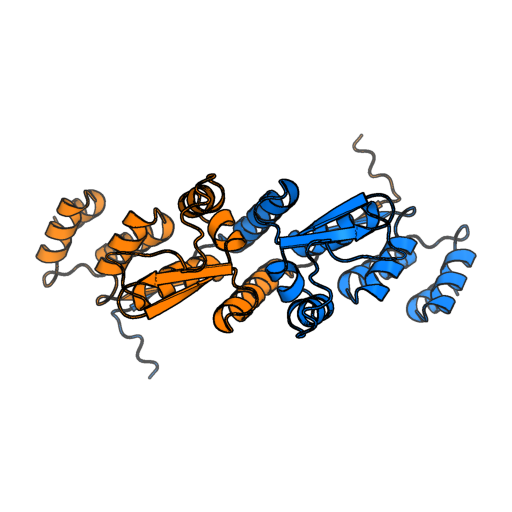U B 1 137 ? -7.824 36.625 14.102 1 90.44 137 LEU B C 1
ATOM 2299 O O . LEU B 1 137 ? -7.246 36.906 13.047 1 90.44 137 LEU B O 1
ATOM 2303 N N . ILE B 1 138 ? -7.473 35.688 14.844 1 92.06 138 ILE B N 1
ATOM 2304 C CA . ILE B 1 138 ? -6.316 34.844 14.516 1 92.06 138 ILE B CA 1
ATOM 2305 C C . ILE B 1 138 ? -6.598 34.062 13.242 1 92.06 138 ILE B C 1
ATOM 2307 O O . ILE B 1 138 ? -5.734 33.938 12.375 1 92.06 138 ILE B O 1
ATOM 2311 N N . VAL B 1 139 ? -7.758 33.531 13.094 1 94.19 139 VAL B N 1
ATOM 2312 C CA . VAL B 1 139 ? -8.148 32.75 11.922 1 94.19 139 VAL B CA 1
ATOM 2313 C C . VAL B 1 139 ? -8.133 33.656 10.68 1 94.19 139 VAL B C 1
ATOM 2315 O O . VAL B 1 139 ? -7.66 33.25 9.617 1 94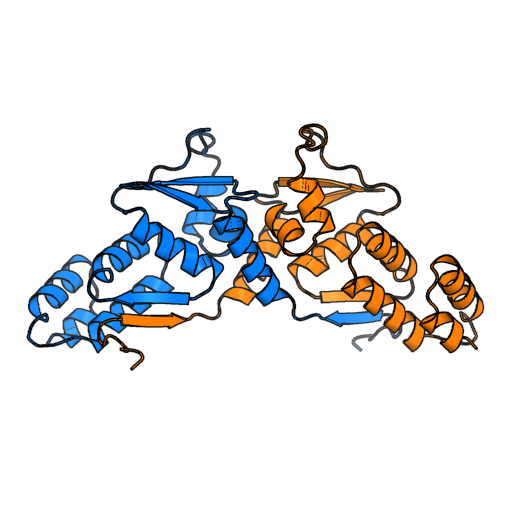.19 139 VAL B O 1
ATOM 2318 N N . ARG B 1 140 ? -8.703 34.844 10.836 1 92.94 140 ARG B N 1
ATOM 2319 C CA . ARG B 1 140 ? -8.727 35.781 9.711 1 92.94 140 ARG B CA 1
ATOM 2320 C C . ARG B 1 140 ? -7.316 36.125 9.258 1 92.94 140 ARG B C 1
ATOM 2322 O O . ARG B 1 140 ? -7.027 36.156 8.062 1 92.94 140 ARG B O 1
ATOM 2329 N N . ALA B 1 141 ? -6.418 36.438 10.18 1 93.56 141 ALA B N 1
ATOM 2330 C CA . ALA B 1 141 ? -5.027 36.781 9.867 1 93.56 141 ALA B CA 1
ATOM 2331 C C . ALA B 1 141 ? -4.348 35.594 9.148 1 93.56 141 ALA B C 1
ATOM 2333 O O . ALA B 1 141 ? -3.635 35.812 8.164 1 93.56 141 ALA B O 1
ATOM 2334 N N . PHE B 1 142 ? -4.625 34.469 9.656 1 94.25 142 PHE B N 1
ATOM 2335 C CA . PHE B 1 142 ? -4.074 33.25 9.07 1 94.25 142 PHE B CA 1
ATOM 2336 C C . PHE B 1 142 ? -4.586 33.062 7.645 1 94.25 142 PHE B C 1
ATOM 2338 O O . PHE B 1 142 ? -3.809 32.75 6.738 1 94.25 142 PHE B O 1
ATOM 2345 N N . ALA B 1 143 ? -5.785 33.219 7.402 1 93.94 143 ALA B N 1
ATOM 2346 C CA . ALA B 1 143 ? -6.426 33.062 6.102 1 93.94 143 ALA B CA 1
ATOM 2347 C C . ALA B 1 143 ? -5.863 34.062 5.086 1 93.94 143 ALA B C 1
ATOM 2349 O O . ALA B 1 143 ? -5.668 33.719 3.918 1 93.94 143 ALA B O 1
ATOM 2350 N N . GLN B 1 144 ? -5.625 35.188 5.527 1 93.12 144 GLN B N 1
ATOM 2351 C CA . GLN B 1 144 ? -5.055 36.219 4.66 1 93.12 144 GLN B CA 1
ATOM 2352 C C . GLN B 1 144 ? -3.615 35.875 4.281 1 93.12 144 GLN B C 1
ATOM 2354 O O . GLN B 1 144 ? -3.225 36 3.121 1 93.12 144 GLN B O 1
ATOM 2359 N N . MET B 1 145 ? -2.9 35.406 5.258 1 93.5 145 MET B N 1
ATOM 2360 C CA . MET B 1 145 ? -1.496 35.031 5.059 1 93.5 145 MET B CA 1
ATOM 2361 C C . MET B 1 145 ? -1.352 33.969 4.008 1 93.5 145 MET B C 1
ATOM 2363 O O . MET B 1 145 ? -0.453 34 3.164 1 93.5 145 MET B O 1
ATOM 2367 N N . TYR B 1 146 ? -2.244 33 4.031 1 93.19 146 TYR B N 1
ATOM 2368 C CA . TYR B 1 146 ? -2.119 31.844 3.146 1 93.19 146 TYR B CA 1
ATOM 2369 C C . TYR B 1 146 ? -3.119 31.922 1.999 1 93.19 146 TYR B C 1
ATOM 2371 O O . TYR B 1 146 ? -3.311 30.953 1.262 1 93.19 146 TYR B O 1
ATOM 2379 N N . ASN B 1 147 ? -3.785 33.031 1.898 1 91.62 147 ASN B N 1
ATOM 2380 C CA . ASN B 1 147 ? -4.723 33.281 0.812 1 91.62 147 ASN B CA 1
ATOM 2381 C C . ASN B 1 147 ? -5.801 32.219 0.722 1 91.62 147 ASN B C 1
ATOM 2383 O O . ASN B 1 147 ? -5.996 31.609 -0.335 1 91.62 147 ASN B O 1
ATOM 2387 N N . ILE B 1 148 ? -6.531 32.094 1.798 1 93.38 148 ILE B N 1
ATOM 2388 C CA . ILE B 1 148 ? -7.664 31.188 1.877 1 93.38 148 ILE B CA 1
ATOM 2389 C C . ILE B 1 148 ? -8.969 31.969 1.902 1 93.38 148 ILE B C 1
ATOM 2391 O O . ILE B 1 148 ? -9.547 32.188 2.969 1 93.38 148 ILE B O 1
ATOM 2395 N N . PRO B 1 149 ? -9.461 32.281 0.84 1 90.25 149 PRO B N 1
ATOM 2396 C CA . PRO B 1 149 ? -10.602 33.219 0.768 1 90.25 149 PRO B CA 1
ATOM 2397 C C . PRO B 1 149 ? -11.844 32.656 1.469 1 90.25 149 PRO B C 1
ATOM 2399 O O . PRO B 1 149 ? -12.609 33.438 2.059 1 90.25 149 PRO B O 1
ATOM 2402 N N . GLU B 1 150 ? -12.016 31.438 1.347 1 89.81 150 GLU B N 1
ATOM 2403 C CA . GLU B 1 150 ? -13.203 30.859 1.957 1 89.81 150 GLU B CA 1
ATOM 2404 C C . GLU B 1 150 ? -13.219 31.078 3.467 1 89.81 150 GLU B C 1
ATOM 2406 O O . GLU B 1 150 ? -14.281 31.234 4.07 1 89.81 150 GLU B O 1
ATOM 2411 N N . LEU B 1 151 ? -12.109 31.062 4.051 1 90.12 151 LEU B N 1
ATOM 2412 C CA . LEU B 1 151 ? -12.008 31.25 5.496 1 90.12 151 LEU B CA 1
ATOM 2413 C C . LEU B 1 151 ? -12.164 32.719 5.867 1 90.12 151 LEU B C 1
ATOM 2415 O O . LEU B 1 151 ? -12.742 33.062 6.906 1 90.12 151 LEU B O 1
ATOM 2419 N N . VAL B 1 152 ? -11.641 33.625 5.02 1 87.88 152 VAL B N 1
ATOM 2420 C CA . VAL B 1 152 ? -11.773 35.062 5.273 1 87.88 152 VAL B CA 1
ATOM 2421 C C . VAL B 1 152 ? -13.25 35.438 5.27 1 87.88 152 VAL B C 1
ATOM 2423 O O . VAL B 1 152 ? -13.711 36.156 6.168 1 87.88 152 VAL B O 1
ATOM 2426 N N . THR B 1 153 ? -13.969 34.906 4.363 1 85.75 153 THR B N 1
ATOM 2427 C CA . THR B 1 153 ? -15.383 35.219 4.215 1 85.75 153 THR B CA 1
ATOM 2428 C C . THR B 1 153 ? -16.172 34.688 5.406 1 85.75 153 THR B C 1
ATOM 2430 O O . THR B 1 153 ? -17.141 35.312 5.84 1 85.75 153 THR B O 1
ATOM 2433 N N . HIS B 1 154 ? -15.75 33.625 5.914 1 84 154 HIS B N 1
ATOM 2434 C CA . HIS B 1 154 ? -16.469 33 7.02 1 84 154 HIS B CA 1
ATOM 2435 C C . HIS B 1 154 ? -16.281 33.781 8.312 1 84 154 HIS B C 1
ATOM 2437 O O . HIS B 1 154 ? -17.094 33.688 9.234 1 84 154 HIS B O 1
ATOM 2443 N N . CYS B 1 155 ? -15.227 34.5 8.406 1 82.62 155 CYS B N 1
ATOM 2444 C CA . CYS B 1 155 ? -14.922 35.281 9.602 1 82.62 155 CYS B CA 1
ATOM 2445 C C . CYS B 1 155 ? -15.695 36.594 9.594 1 82.62 155 CYS B C 1
ATOM 2447 O O . CYS B 1 155 ? -15.836 37.25 10.641 1 82.62 155 CYS B O 1
ATOM 2449 N N . ASP B 1 156 ? -16.109 36.906 8.375 1 75.69 156 ASP B N 1
ATOM 2450 C CA . ASP B 1 156 ? -16.859 38.156 8.258 1 75.69 156 ASP B CA 1
ATOM 2451 C C . ASP B 1 156 ? -18.344 37.969 8.555 1 75.69 156 ASP B C 1
ATOM 2453 O O . ASP B 1 156 ? -18.984 38.812 9.164 1 75.69 156 ASP B O 1
#

Organism: Ciona savignyi (NCBI:txid51511)

Solvent-accessible surface area (backbone atoms only — not comparable to full-atom values): 17383 Å² total; per-residue (Å²): 125,85,76,72,57,88,58,53,51,79,46,75,60,81,51,63,67,58,30,40,51,34,38,42,52,31,34,77,68,61,48,75,44,76,41,35,35,42,26,48,93,36,71,46,63,34,44,58,50,61,46,29,35,68,28,70,58,46,30,49,64,73,63,46,78,60,71,70,57,70,39,98,82,37,42,80,42,83,98,36,42,30,69,55,50,44,48,54,55,47,21,72,54,68,29,42,44,77,44,31,79,90,46,33,66,61,44,31,53,46,23,60,74,58,64,38,62,70,58,33,52,48,36,53,49,50,51,63,74,66,60,42,85,92,46,35,66,63,52,34,54,49,19,60,74,71,66,36,63,73,53,39,59,69,61,103,125,84,75,72,57,88,59,54,48,77,46,76,60,80,51,62,66,59,31,39,51,33,38,44,51,31,34,77,68,60,47,76,45,75,41,36,34,41,26,48,92,37,70,46,63,32,43,56,51,63,46,29,33,68,29,70,58,46,29,50,65,72,63,45,79,59,70,70,57,70,38,98,80,37,42,80,41,81,95,36,42,30,69,54,50,44,49,54,53,46,22,72,52,68,29,42,43,76,45,30,80,89,46,34,64,62,44,31,54,45,22,61,74,58,64,36,63,69,59,33,52,50,36,53,49,51,52,62,74,65,59,42,87,91,46,34,65,60,51,33,54,50,19,60,74,70,67,35,62,74,53,38,59,69,62,104

Secondary structure (DSSP, 8-state):
-----TTEEEEE--HHHHHHHHHHHHHHTT-S--EEEEEETEEEEE-HHHHHHH-HHHHHHHHSS-TTSS-TT-EEEEEEEHHHHHHHHHHHHHSEEEEETTTHHHHHHHHHHTT-HHHHHHHHHHHHHT--GGGHHHHHHHHHHTT-HHHHHHH-/-----TTEEEEE--HHHHHHHHHHHHHHTT-S--EEEEEETEEEEE-HHHHHHH-HHHHHHHHSS-TTSS-TT-EEEEEEEHHHHHHHHHHHHHSEEEEETTTHHHHHHHHHHTT-HHHHHHHHHHHHHT--TTTHHHHHHHHHHTT-HHHHHHH-

InterPro domains:
  IPR000210 BTB/POZ domain [PF00651] (24-130)
  IPR000210 BTB/POZ domain [PS50097] (33-101)
  IPR000210 BTB/POZ domain [SM00225] (33-131)
  IPR011333 SKP1/BTB/POZ domain superfamily [G3DSA:3.30.710.10] (3-156)
  IPR011333 SKP1/BTB/POZ domain superfamily [SSF54695] (13-129)

Foldseek 3Di:
DPCPVVPDDDDDDDCVLVVLVVQVVCQVVVHPFQAWEDEPPDIGTHHLVLCLVQAVLSVCVVPPPPPPQSPPPHHYDYLAHPVLVCQVRVCSSNVDHDDDPVCLLRNLVVCVVSVPVVSVVVSLVVCLVPDDPVCLVVQLVSCVVVVPVVSVVSSD/DPCPVVVDDDDDDDCVLVVLVVQVVCQVVVHPFQAWEDEPPDIGTHHLVLCLVQAVLSVCVVPPPPPPQSPPPHHYDYLAHPVLVCQVRVCSSNVDHDDDPVCLLRNLVVCVVSVPVVSVVVSLVVCLVPDDPVCLVVQLVSCVVVVPVVSVVSSD

Nearest PDB structures (foldseek):
  9dtq-assembly1_B  TM=8.380E-01  e=3.543E-11  Homo sapiens
  8p2n-assembly1_B  TM=8.487E-01  e=1.199E-08  Xenopus laevis
  8rit-assembly1_B  TM=8.374E-01  e=1.351E-08  Xenopus laevis
  8p2o-assembly1_B  TM=8.290E-01  e=1.273E-08  Xenopus laevis
  8rir-assembly1_B  TM=8.470E-01  e=4.994E-08  Xenopus laevis

Sequence (312 aa):
MAANNLNEKEYRSDHEVGLLDNVNSLREERILCDVTFNAEGGEVSAHRSILAAFSEYYRAMFTSKCKEGCTDDGVKVVGITALILNLIISFIYTAKITINSETVYQLYEAANMLQIKYVKDYCVGFLKDTLEVGNCLIVRAFAQMYNIPELVTHCDMAANNLNEKEYRSDHEVGLLDNVNSLREERILCDVTFNAEGGEVSAHRSILAAFSEYYRAMFTSKCKEGCTDDGVKVVGITALILNLIISFIYTAKITINSETVYQLYEAANMLQIKYVKDYCVGFLKDTLEVGNCLIVRAFAQMYNIPELVTHCD

Radius of gyration: 24.57 Å; Cα contacts (8 Å, |Δi|>4): 432; chains: 2; bounding box: 43×77×59 Å

pLDDT: mean 89.57, std 14.85, range [23.08, 98.12]